Protein AF-A0A4Y9ZJE8-F1 (afdb_monomer)

Foldseek 3Di:
DAAEDEDECWAQCCVPCVPDDTRHNVNVLVCLQVCLVVRHAEYEYEHDPPDPRHDDPPAFQRCVVSQVSSCVRNPPSHHYYYDGDPHPDDPDDDDDPDDPDPDDPPPPPPPPQQADADDDPVLVVCLVPPQLVDQKQWLVVCCVPSVHDSVVSVVSVVVCVVVVQKAWDDDDPVTTIIGGDDPPDD

Organism: NCBI:txid135208

Radius of gyration: 28.73 Å; Cα contacts (8 Å, |Δi|>4): 231; chains: 1; bounding box: 63×42×75 Å

Nearest PDB structures (foldseek):
  8xu8-assembly1_SK  TM=9.377E-01  e=4.024E-11  Saccharomyces cerevisiae S288C
  6y0g-assembly1_SZ  TM=8.784E-01  e=1.461E-09  Homo sapiens
  6zxh-assembly1_Z  TM=8.563E-01  e=1.665E-09  Homo sapiens
  8jdl-assembly1_AL  TM=8.589E-01  e=1.369E-09  Homo sapiens
  8rxh-assembly1_Sa  TM=9.332E-01  e=7.356E-08  Leishmania major strain Friedlin

Structure (mmCIF, N/CA/C/O backbone):
data_AF-A0A4Y9ZJE8-F1
#
_entry.id   AF-A0A4Y9ZJE8-F1
#
loop_
_atom_site.group_PDB
_atom_site.id
_atom_site.type_symbol
_atom_site.label_atom_id
_atom_site.label_alt_id
_atom_site.label_comp_id
_atom_site.label_asym_id
_atom_site.label_entity_id
_atom_site.label_seq_id
_atom_site.pdbx_PDB_ins_code
_atom_site.Cartn_x
_atom_site.Cartn_y
_atom_site.Cartn_z
_atom_site.occupancy
_atom_site.B_iso_or_equiv
_atom_site.auth_seq_id
_atom_site.auth_comp_id
_atom_site.auth_asym_id
_atom_site.auth_atom_id
_atom_site.pdbx_PDB_model_num
ATOM 1 N N . MET A 1 1 ? 0.662 -20.603 -20.677 1.00 79.38 1 MET A N 1
ATOM 2 C CA . MET A 1 1 ? 0.919 -19.468 -19.760 1.00 79.38 1 MET A CA 1
ATOM 3 C C . MET A 1 1 ? 1.970 -18.593 -20.417 1.00 79.38 1 MET A C 1
ATOM 5 O O . MET A 1 1 ? 2.882 -19.197 -20.967 1.00 79.38 1 MET A O 1
ATOM 9 N N . PRO A 1 2 ? 1.846 -17.253 -20.416 1.00 85.94 2 PRO A N 1
ATOM 10 C CA . PRO A 1 2 ? 2.813 -16.403 -21.101 1.00 85.94 2 PRO A CA 1
ATOM 11 C C . PRO A 1 2 ? 4.176 -16.409 -20.389 1.00 85.94 2 PRO A C 1
ATOM 13 O O . PRO A 1 2 ? 4.218 -16.304 -19.160 1.00 85.94 2 PRO A O 1
ATOM 16 N N . LEU A 1 3 ? 5.269 -16.525 -21.146 1.00 88.69 3 LEU A N 1
ATOM 17 C CA . LEU A 1 3 ? 6.644 -16.551 -20.645 1.00 88.69 3 LEU A CA 1
ATOM 18 C C . LEU A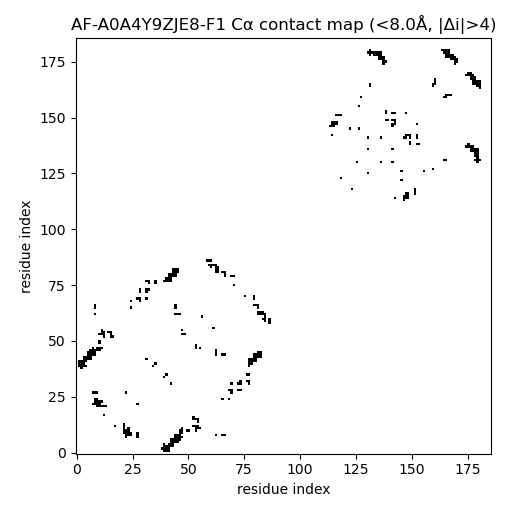 1 3 ? 7.347 -15.214 -20.907 1.00 88.69 3 LEU A C 1
ATOM 20 O O . LEU A 1 3 ? 7.468 -14.760 -22.045 1.00 88.69 3 LEU A O 1
ATOM 24 N N . PHE A 1 4 ? 7.834 -14.591 -19.834 1.00 90.44 4 PHE A N 1
ATOM 25 C CA . PHE A 1 4 ? 8.525 -13.304 -19.876 1.00 90.44 4 PHE A CA 1
ATOM 26 C C . PHE A 1 4 ? 9.984 -13.480 -19.473 1.00 90.44 4 PHE A C 1
ATOM 28 O O . PHE A 1 4 ? 10.268 -14.042 -18.415 1.00 90.44 4 PHE A O 1
ATOM 35 N N . LEU A 1 5 ? 10.900 -12.971 -20.293 1.00 87.44 5 LEU A N 1
ATOM 36 C CA . LEU A 1 5 ? 12.333 -13.087 -20.056 1.00 87.44 5 LEU A CA 1
ATOM 37 C C . LEU A 1 5 ? 12.985 -11.708 -20.076 1.00 87.44 5 LEU A C 1
ATOM 39 O O . LEU A 1 5 ? 12.832 -10.962 -21.043 1.00 87.44 5 LEU A O 1
ATOM 43 N N . ARG A 1 6 ? 13.723 -11.383 -19.008 1.00 88.94 6 ARG A N 1
ATOM 44 C CA . ARG A 1 6 ? 14.492 -10.141 -18.900 1.00 88.94 6 ARG A CA 1
ATOM 45 C C . ARG A 1 6 ? 15.985 -10.417 -19.002 1.00 88.94 6 ARG A C 1
ATOM 47 O O . ARG A 1 6 ? 16.505 -11.190 -18.204 1.00 88.94 6 ARG A O 1
ATOM 54 N N . ILE A 1 7 ? 16.668 -9.762 -19.938 1.00 87.00 7 ILE A N 1
ATOM 55 C CA . ILE A 1 7 ? 18.123 -9.893 -20.147 1.00 87.00 7 ILE A CA 1
ATOM 56 C C . ILE A 1 7 ? 18.755 -8.500 -20.287 1.00 87.00 7 ILE A C 1
ATOM 58 O O . ILE A 1 7 ? 18.061 -7.505 -20.526 1.00 87.00 7 ILE A O 1
ATOM 62 N N . SER A 1 8 ? 20.068 -8.426 -20.067 1.00 85.56 8 SER A N 1
ATOM 63 C CA . SER A 1 8 ? 20.883 -7.246 -20.363 1.00 85.56 8 SER A CA 1
ATOM 64 C C . SER A 1 8 ? 20.952 -7.005 -21.879 1.00 85.56 8 SER A C 1
ATOM 66 O O . SER A 1 8 ? 21.195 -7.933 -22.639 1.00 85.56 8 SER A O 1
ATOM 68 N N . GLY A 1 9 ? 20.733 -5.775 -22.340 1.00 82.94 9 GLY A N 1
ATOM 69 C CA . GLY A 1 9 ? 20.898 -5.397 -23.748 1.00 82.94 9 GLY A CA 1
ATOM 70 C C . GLY A 1 9 ? 22.348 -5.097 -24.133 1.00 82.94 9 GLY A C 1
ATOM 71 O O . GLY A 1 9 ? 22.703 -5.166 -25.303 1.00 82.94 9 GLY A O 1
ATOM 72 N N . THR A 1 10 ? 23.167 -4.725 -23.152 1.00 84.06 10 THR A N 1
ATOM 73 C CA . THR A 1 10 ? 24.614 -4.499 -23.263 1.00 84.06 10 THR A CA 1
ATOM 74 C C . THR A 1 10 ? 25.171 -4.305 -21.857 1.00 84.06 10 THR A C 1
ATOM 76 O O . THR A 1 10 ? 24.481 -3.758 -20.980 1.00 84.06 10 THR A O 1
ATOM 79 N N . ASP A 1 11 ? 26.410 -4.742 -21.657 1.00 82.94 11 ASP A N 1
ATOM 80 C CA . ASP A 1 11 ? 27.140 -4.575 -20.410 1.00 82.94 11 ASP A CA 1
ATOM 81 C C . ASP A 1 11 ? 27.901 -3.251 -20.310 1.00 82.94 11 ASP A C 1
ATOM 83 O O . ASP A 1 11 ? 28.398 -2.977 -19.228 1.00 82.94 11 ASP A O 1
ATOM 87 N N . TRP A 1 12 ? 27.955 -2.399 -21.342 1.00 78.88 12 TRP A N 1
ATOM 88 C CA . TRP A 1 12 ? 28.656 -1.096 -21.309 1.00 78.88 12 TRP A CA 1
ATOM 89 C C . TRP A 1 12 ? 30.120 -1.178 -20.838 1.00 78.88 12 TRP A C 1
ATOM 91 O O . TRP A 1 12 ? 30.587 -0.350 -20.042 1.00 78.88 12 TRP A O 1
ATOM 101 N N . LEU A 1 13 ? 30.834 -2.212 -21.281 1.00 78.81 13 LEU A N 1
ATOM 102 C CA . LEU A 1 13 ? 32.236 -2.466 -20.931 1.00 78.81 13 LEU A CA 1
ATOM 103 C C . LEU A 1 13 ? 33.205 -2.167 -22.075 1.00 78.81 13 LEU A C 1
ATOM 105 O O . LEU A 1 13 ? 34.415 -2.212 -21.884 1.00 78.81 13 LEU A O 1
ATOM 109 N N . GLU A 1 14 ? 32.697 -1.789 -23.243 1.00 77.50 14 GLU A N 1
ATOM 110 C CA . GLU A 1 14 ? 33.478 -1.550 -24.453 1.00 77.50 14 GLU A CA 1
ATOM 111 C C . GLU A 1 14 ? 34.514 -0.427 -24.261 1.00 77.50 14 GLU A C 1
ATOM 113 O O . GLU A 1 14 ? 35.613 -0.489 -24.806 1.00 77.50 14 GLU A O 1
ATOM 118 N N . GLU A 1 15 ? 34.192 0.576 -23.438 1.00 71.06 15 GLU A N 1
ATOM 119 C CA . GLU A 1 15 ? 35.065 1.721 -23.144 1.00 71.06 15 GLU A CA 1
ATOM 120 C C . GLU A 1 15 ? 35.940 1.555 -21.889 1.00 71.06 15 GLU A C 1
ATOM 122 O O . GLU A 1 15 ? 36.819 2.384 -21.621 1.00 71.06 15 GLU A O 1
ATOM 127 N N . SER A 1 16 ? 35.657 0.569 -21.041 1.00 73.19 16 SER A N 1
ATOM 128 C CA . SER A 1 16 ? 36.389 0.352 -19.787 1.00 73.19 16 SER A CA 1
ATOM 129 C C . SER A 1 16 ? 37.308 -0.857 -19.850 1.00 73.19 16 SER A C 1
ATOM 131 O O . SER A 1 16 ? 38.404 -0.797 -19.298 1.00 73.19 16 SER A O 1
ATOM 133 N N .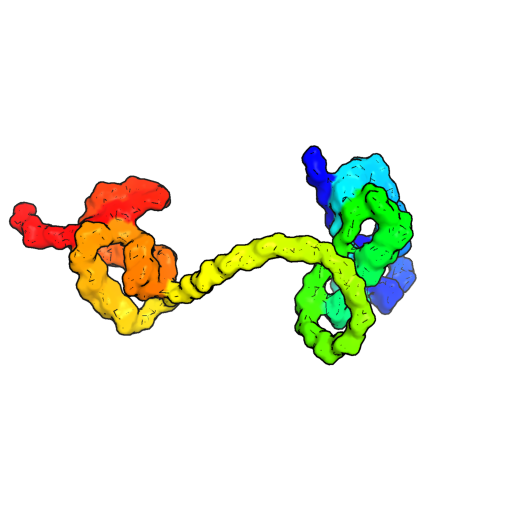 LEU A 1 17 ? 36.897 -1.913 -20.551 1.00 74.19 17 LEU A N 1
ATOM 134 C CA . LEU A 1 17 ? 37.615 -3.175 -20.696 1.00 74.19 17 LEU A CA 1
ATOM 135 C C . LEU A 1 17 ? 37.523 -3.666 -22.156 1.00 74.19 17 LEU A C 1
ATOM 137 O O . LEU A 1 17 ? 36.827 -4.636 -22.450 1.00 74.19 17 LEU A O 1
ATOM 141 N N . PRO A 1 18 ? 38.239 -3.022 -23.099 1.00 70.50 18 PRO A N 1
ATOM 142 C CA . PRO A 1 18 ? 38.146 -3.339 -24.530 1.00 70.50 18 PRO A CA 1
ATOM 143 C C . PRO A 1 18 ? 38.659 -4.741 -24.903 1.00 70.50 18 PRO A C 1
ATOM 145 O O . PRO A 1 18 ? 38.305 -5.256 -25.962 1.00 70.50 18 PRO A O 1
ATOM 148 N N . ASN A 1 19 ? 39.477 -5.360 -24.045 1.00 75.06 19 ASN A N 1
ATOM 149 C CA . ASN A 1 19 ? 40.085 -6.673 -24.284 1.00 75.06 19 ASN A CA 1
ATOM 150 C C . ASN A 1 19 ? 39.292 -7.841 -23.675 1.00 75.06 19 ASN A C 1
ATOM 152 O O . ASN A 1 19 ? 39.677 -8.993 -23.871 1.00 75.06 19 ASN A O 1
ATOM 156 N N . GLU A 1 20 ? 38.210 -7.572 -22.939 1.00 76.69 20 GLU A N 1
ATOM 157 C CA . GLU A 1 20 ? 37.397 -8.614 -22.312 1.00 76.69 20 GLU A CA 1
ATOM 158 C C . GLU A 1 20 ? 36.119 -8.898 -23.118 1.00 76.69 20 GLU A C 1
ATOM 160 O O . GLU A 1 20 ? 35.471 -7.969 -23.622 1.00 76.69 20 GLU A O 1
ATOM 165 N N . PRO A 1 21 ? 35.722 -10.179 -23.250 1.00 79.06 21 PRO A N 1
ATOM 166 C CA . PRO A 1 21 ? 34.451 -10.529 -23.864 1.00 79.06 21 PRO A CA 1
ATOM 167 C C . PRO A 1 21 ? 33.311 -10.008 -22.981 1.00 79.06 21 PRO A C 1
ATOM 169 O O . PRO A 1 21 ? 33.155 -10.418 -21.835 1.00 79.06 21 PRO A O 1
ATOM 172 N N . SER A 1 22 ? 32.516 -9.094 -23.526 1.00 81.75 22 SER A N 1
ATOM 173 C CA . SER A 1 22 ? 31.391 -8.436 -22.856 1.00 81.75 22 SER A CA 1
ATOM 174 C C . SER A 1 22 ? 30.113 -8.641 -23.658 1.00 81.75 22 SER A C 1
ATOM 176 O O . SER A 1 22 ? 30.172 -8.822 -24.875 1.00 81.75 22 SER A O 1
ATOM 178 N N . TRP A 1 23 ? 28.958 -8.626 -22.988 1.00 86.06 23 TRP A N 1
ATOM 179 C CA . TRP A 1 23 ? 27.674 -8.767 -23.666 1.00 86.06 23 TRP A CA 1
ATOM 180 C C . TRP A 1 23 ? 27.344 -7.505 -24.460 1.00 86.06 23 TRP A C 1
ATOM 182 O O . TRP A 1 23 ? 27.243 -6.417 -23.882 1.00 86.06 23 TRP A O 1
ATOM 192 N N . ARG A 1 24 ? 27.143 -7.642 -25.775 1.00 86.25 24 ARG A N 1
ATOM 193 C CA . ARG A 1 24 ? 26.868 -6.503 -26.660 1.00 86.25 24 ARG A CA 1
ATOM 194 C C . ARG A 1 24 ? 25.441 -6.501 -27.199 1.00 86.25 24 ARG A C 1
ATOM 196 O O . ARG A 1 24 ? 24.655 -7.443 -27.046 1.00 86.25 24 ARG A O 1
ATOM 203 N N . ILE A 1 25 ? 25.106 -5.410 -27.881 1.00 85.06 25 ILE A N 1
ATOM 204 C CA . ILE A 1 25 ? 23.810 -5.241 -28.546 1.00 85.06 25 ILE A CA 1
ATOM 205 C C . ILE A 1 25 ? 23.615 -6.319 -29.613 1.00 85.06 25 ILE A C 1
ATOM 207 O O . ILE A 1 25 ? 22.514 -6.852 -29.755 1.00 85.06 25 ILE A O 1
ATOM 211 N N . GLU A 1 26 ? 24.677 -6.682 -30.331 1.00 86.44 26 GLU A N 1
ATOM 212 C CA . GLU A 1 26 ? 24.640 -7.701 -31.378 1.00 86.44 26 GLU A CA 1
ATOM 213 C C . GLU A 1 26 ? 24.239 -9.073 -30.821 1.00 86.44 26 GLU A C 1
ATOM 215 O O . GLU A 1 26 ? 23.486 -9.804 -31.468 1.00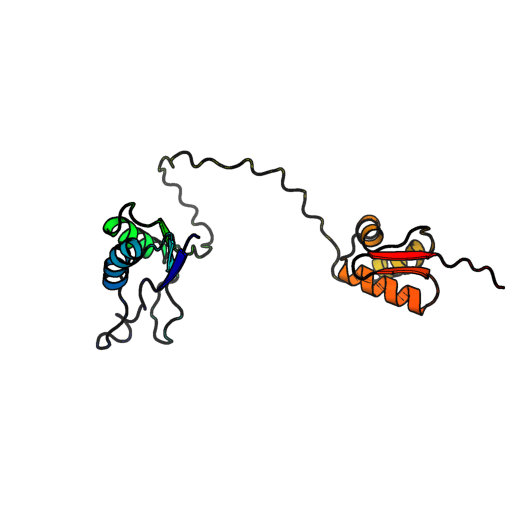 86.44 26 GLU A O 1
ATOM 220 N N . ASP A 1 27 ? 24.681 -9.405 -29.607 1.00 87.31 27 ASP A N 1
ATOM 221 C CA . ASP A 1 27 ? 24.360 -10.673 -28.947 1.00 87.31 27 ASP A CA 1
ATOM 222 C C . ASP A 1 27 ? 22.894 -10.711 -28.514 1.00 87.31 27 ASP A C 1
ATOM 224 O O . ASP A 1 27 ? 22.179 -11.682 -28.771 1.00 87.31 27 ASP A O 1
ATOM 228 N N . THR A 1 28 ? 22.401 -9.602 -27.963 1.00 88.06 28 THR A N 1
ATOM 229 C CA . THR A 1 28 ? 20.983 -9.424 -27.612 1.00 88.06 28 THR A CA 1
ATOM 230 C C . THR A 1 28 ? 20.082 -9.538 -28.847 1.00 88.06 28 THR A C 1
ATOM 232 O O . THR A 1 28 ? 19.024 -10.171 -28.813 1.00 88.06 28 THR A O 1
ATOM 235 N N . VAL A 1 29 ? 20.513 -8.964 -29.973 1.00 89.31 29 VAL A N 1
ATOM 236 C CA . VAL A 1 29 ? 19.813 -9.052 -31.260 1.00 89.31 29 VAL A CA 1
ATOM 237 C C . VAL A 1 29 ? 19.781 -10.490 -31.788 1.00 89.31 29 VAL A C 1
ATOM 239 O O . VAL A 1 29 ? 18.728 -10.951 -32.231 1.00 89.31 29 VAL A O 1
ATOM 242 N N . ARG A 1 30 ? 20.901 -11.218 -31.714 1.00 88.12 30 ARG A N 1
ATOM 243 C CA . ARG A 1 30 ? 20.988 -12.630 -32.130 1.00 88.12 30 ARG A CA 1
ATOM 244 C C . ARG A 1 30 ? 20.144 -13.555 -31.259 1.00 88.12 30 ARG A C 1
ATOM 246 O O . ARG A 1 30 ? 19.613 -14.544 -31.760 1.00 88.12 30 ARG A O 1
ATOM 253 N N . LEU A 1 31 ? 20.002 -13.232 -29.977 1.00 89.06 31 LEU A N 1
ATOM 254 C CA . LEU A 1 31 ? 19.251 -14.041 -29.025 1.00 89.06 31 LEU A CA 1
ATOM 255 C C . LEU A 1 31 ? 17.732 -13.953 -29.246 1.00 89.06 31 LEU A C 1
ATOM 257 O O . LEU A 1 31 ? 17.023 -14.943 -29.080 1.00 89.06 31 LEU A O 1
ATOM 261 N N . ALA A 1 32 ? 17.218 -12.803 -29.679 1.00 87.19 32 ALA A N 1
ATOM 262 C CA . ALA A 1 32 ? 15.783 -12.573 -29.851 1.00 87.19 32 ALA A CA 1
ATOM 263 C C . ALA A 1 32 ? 15.027 -13.611 -30.721 1.00 87.19 32 ALA A C 1
ATOM 265 O O . ALA A 1 32 ? 13.994 -14.107 -30.265 1.00 87.19 32 ALA A O 1
ATOM 266 N N . PRO A 1 33 ? 15.487 -13.999 -31.931 1.00 86.56 33 PRO A N 1
ATOM 267 C CA . PRO A 1 33 ? 14.810 -15.030 -32.724 1.00 86.56 33 PRO A CA 1
ATOM 268 C C . PRO A 1 33 ? 14.876 -16.426 -32.088 1.00 86.56 33 PRO A C 1
ATOM 270 O O . PRO A 1 33 ? 13.946 -17.210 -32.265 1.00 86.56 33 PRO A O 1
ATOM 273 N N . ILE A 1 34 ? 15.938 -16.730 -31.333 1.00 89.56 34 ILE A N 1
ATOM 274 C CA . ILE A 1 34 ? 16.079 -18.000 -30.605 1.00 89.56 34 ILE A CA 1
ATOM 275 C C . ILE A 1 34 ? 15.013 -18.066 -29.507 1.00 89.56 34 ILE A C 1
ATOM 277 O O . ILE A 1 34 ? 14.271 -19.039 -29.413 1.00 89.56 34 ILE A O 1
ATOM 281 N N . LEU A 1 35 ? 14.860 -16.992 -28.731 1.00 88.50 35 LEU A N 1
ATOM 282 C CA . LEU A 1 35 ? 13.843 -16.906 -27.680 1.00 88.50 35 LEU A CA 1
ATOM 283 C C . LEU A 1 35 ? 12.420 -17.031 -28.232 1.00 88.50 35 LEU A C 1
ATOM 285 O O . LEU A 1 35 ? 11.597 -17.733 -27.646 1.00 88.50 35 LEU A O 1
ATOM 289 N N . ALA A 1 36 ? 12.149 -16.412 -29.383 1.00 86.06 36 ALA A N 1
ATOM 290 C CA . ALA A 1 36 ? 10.867 -16.554 -30.064 1.00 86.06 36 ALA A CA 1
ATOM 291 C C . ALA A 1 36 ? 10.589 -18.017 -30.465 1.00 86.06 36 ALA A C 1
ATOM 293 O O . ALA A 1 36 ? 9.483 -18.512 -30.261 1.00 86.06 36 ALA A O 1
ATOM 294 N N . ALA A 1 37 ? 11.595 -18.736 -30.979 1.00 87.88 37 ALA A N 1
ATOM 295 C CA . ALA A 1 37 ? 11.464 -20.149 -31.345 1.00 87.88 37 ALA A CA 1
ATOM 296 C C . ALA A 1 37 ? 11.222 -21.067 -30.132 1.00 87.88 37 ALA A C 1
ATOM 298 O O . ALA A 1 37 ? 10.535 -22.079 -30.253 1.00 87.88 37 ALA A O 1
ATOM 299 N N . HIS A 1 38 ? 11.742 -20.698 -28.959 1.00 89.19 38 HIS A N 1
ATOM 300 C CA . HIS A 1 38 ? 11.548 -21.430 -27.704 1.00 89.19 38 HIS A CA 1
ATOM 301 C C . HIS A 1 38 ? 10.270 -21.039 -26.938 1.00 89.19 38 HIS A C 1
ATOM 303 O O . HIS A 1 38 ? 10.055 -21.530 -25.830 1.00 89.19 38 HIS A O 1
ATOM 309 N N . GLY A 1 39 ? 9.404 -20.197 -27.515 1.00 86.81 39 GLY A N 1
ATOM 310 C CA . GLY A 1 39 ? 8.101 -19.859 -26.935 1.00 86.81 39 GLY A CA 1
ATOM 311 C C . GLY A 1 39 ? 8.137 -18.760 -25.870 1.00 86.81 39 GLY A C 1
ATOM 312 O O . GLY A 1 39 ? 7.287 -18.748 -24.983 1.00 86.81 39 GLY A O 1
ATOM 313 N N . VAL A 1 40 ? 9.112 -17.845 -25.923 1.00 88.31 40 VAL A N 1
ATOM 314 C CA . VAL A 1 40 ? 9.094 -16.626 -25.099 1.00 88.31 40 VAL A CA 1
ATOM 315 C C . VAL A 1 40 ? 8.143 -15.601 -25.720 1.00 88.31 40 VAL A C 1
ATOM 317 O O . VAL A 1 40 ? 8.332 -15.181 -26.859 1.00 88.31 40 VAL A O 1
ATOM 320 N N . ASP A 1 41 ? 7.150 -15.154 -24.951 1.00 86.00 41 ASP A N 1
ATOM 321 C CA . ASP A 1 41 ? 6.131 -14.205 -25.413 1.00 86.00 41 ASP A CA 1
ATOM 322 C C . ASP A 1 41 ? 6.581 -12.740 -25.296 1.00 86.00 41 ASP A C 1
ATOM 324 O O . ASP A 1 41 ? 6.198 -11.901 -26.116 1.00 86.00 41 ASP A O 1
ATOM 328 N N . PHE A 1 42 ? 7.389 -12.413 -24.278 1.00 87.75 42 PHE A N 1
ATOM 329 C CA . PHE A 1 42 ? 7.904 -11.058 -24.054 1.00 87.75 42 PHE A CA 1
ATOM 330 C C . PHE A 1 42 ? 9.389 -11.049 -23.711 1.00 87.75 42 PHE A C 1
ATOM 332 O O . PHE A 1 42 ? 9.828 -11.704 -22.761 1.00 87.75 42 PHE A O 1
ATOM 339 N N . TYR A 1 43 ? 10.130 -10.223 -24.443 1.00 88.19 43 TYR A N 1
ATOM 340 C CA . TYR A 1 43 ? 11.539 -9.962 -24.227 1.00 88.19 43 TYR A CA 1
ATOM 341 C C . TYR A 1 43 ? 11.743 -8.564 -23.629 1.00 88.19 43 TYR A C 1
ATOM 343 O O . TYR A 1 43 ? 11.601 -7.547 -24.316 1.00 88.19 43 TYR A O 1
ATOM 351 N N . ASP A 1 44 ? 12.052 -8.517 -22.334 1.00 87.38 44 ASP A N 1
ATOM 352 C CA . ASP A 1 44 ? 12.357 -7.283 -21.610 1.00 87.38 44 ASP A CA 1
ATOM 353 C C . ASP A 1 44 ? 13.864 -7.008 -21.639 1.00 87.38 44 ASP A C 1
ATOM 355 O O . ASP A 1 44 ? 14.671 -7.761 -21.090 1.00 87.38 44 ASP A O 1
ATOM 359 N N . ILE A 1 45 ? 14.254 -5.915 -22.281 1.00 86.19 45 ILE A N 1
ATOM 360 C CA . ILE A 1 45 ? 15.648 -5.509 -22.402 1.00 86.19 45 ILE A CA 1
ATOM 361 C C . ILE A 1 45 ? 15.921 -4.448 -21.345 1.00 86.19 45 ILE A C 1
ATOM 363 O O . ILE A 1 45 ? 15.461 -3.308 -21.417 1.00 86.19 45 ILE A O 1
ATOM 367 N N . SER A 1 46 ? 16.703 -4.843 -20.353 1.00 84.19 46 SER A N 1
ATOM 368 C CA . SER A 1 46 ? 17.266 -3.936 -19.355 1.00 84.19 46 SER A CA 1
ATOM 369 C C . SER A 1 46 ? 18.740 -3.713 -19.654 1.00 84.19 46 SER A C 1
ATOM 371 O O . SER A 1 46 ? 19.330 -4.464 -20.413 1.00 84.19 46 SER A O 1
ATOM 373 N N . SER A 1 47 ? 19.362 -2.684 -19.102 1.00 79.19 47 SER A N 1
ATOM 374 C CA . SER A 1 47 ? 20.806 -2.514 -19.226 1.00 79.19 47 SER A CA 1
ATOM 375 C C . SER A 1 47 ? 21.351 -1.702 -18.056 1.00 79.19 47 SER A C 1
ATOM 377 O O . SER A 1 47 ? 20.671 -0.792 -17.570 1.00 79.19 47 SER A O 1
ATOM 379 N N . GLY A 1 48 ? 22.555 -2.067 -17.614 1.00 75.25 48 GLY A N 1
ATOM 380 C CA . GLY A 1 48 ? 23.262 -1.466 -16.489 1.00 75.25 48 GLY A CA 1
ATOM 381 C C . GLY A 1 48 ? 23.149 -2.219 -15.163 1.00 75.25 48 GLY A C 1
ATOM 382 O O . GLY A 1 48 ? 22.212 -2.980 -14.935 1.00 75.25 48 GLY A O 1
ATOM 383 N N . GLY A 1 49 ? 24.123 -1.989 -14.279 1.00 71.62 49 GLY A N 1
ATOM 384 C CA . GLY A 1 49 ? 24.225 -2.607 -12.953 1.00 71.62 49 GLY A CA 1
ATOM 385 C C . GLY A 1 49 ? 24.892 -3.989 -12.940 1.00 71.62 49 GLY A C 1
ATOM 386 O O . GLY A 1 49 ? 24.868 -4.651 -11.908 1.00 71.62 49 GLY A O 1
ATOM 387 N N . GLY A 1 50 ? 25.459 -4.426 -14.069 1.00 72.88 50 GLY A N 1
ATOM 388 C CA . GLY A 1 50 ? 26.078 -5.749 -14.229 1.00 72.88 50 GLY A CA 1
ATOM 389 C C . GLY A 1 50 ? 27.553 -5.809 -13.826 1.00 72.88 50 GLY A C 1
ATOM 390 O O . GLY A 1 50 ? 28.039 -6.878 -13.473 1.00 72.88 50 GLY A O 1
ATOM 391 N N . HIS A 1 51 ? 28.266 -4.677 -13.839 1.00 72.31 51 HIS A N 1
ATOM 392 C CA . HIS A 1 51 ? 29.691 -4.629 -13.512 1.00 72.31 51 HIS A CA 1
ATOM 393 C C . HIS A 1 51 ? 30.106 -3.248 -12.946 1.00 72.31 51 HIS A C 1
ATOM 395 O O . HIS A 1 51 ? 29.563 -2.227 -13.371 1.00 72.31 51 HIS A O 1
ATOM 401 N N . PRO A 1 52 ? 31.062 -3.156 -11.998 1.00 77.50 52 PRO A N 1
ATOM 402 C CA . PRO A 1 52 ? 31.481 -1.870 -11.421 1.00 77.50 52 PRO A CA 1
ATOM 403 C C . PRO A 1 52 ? 32.150 -0.912 -12.419 1.00 77.50 52 PRO A C 1
ATOM 405 O O . PRO A 1 52 ? 32.058 0.301 -12.263 1.00 77.50 52 PRO A O 1
ATOM 408 N N . ALA A 1 53 ? 32.808 -1.442 -13.454 1.00 77.12 53 ALA A N 1
ATOM 409 C CA . ALA A 1 53 ? 33.524 -0.647 -14.458 1.00 77.12 53 ALA A CA 1
ATOM 410 C C . ALA A 1 53 ? 32.630 -0.142 -15.610 1.00 77.12 53 ALA A C 1
ATOM 412 O O . ALA A 1 53 ? 33.143 0.261 -16.652 1.00 77.12 53 ALA A O 1
ATOM 413 N N . GLN A 1 54 ? 31.304 -0.199 -15.476 1.00 75.00 54 GLN A N 1
ATOM 414 C CA . GLN A 1 54 ? 30.390 0.178 -16.555 1.00 75.00 54 GLN A CA 1
ATOM 415 C C . GLN A 1 54 ? 30.408 1.680 -16.825 1.00 75.00 54 GLN A C 1
ATOM 417 O O . GLN A 1 54 ? 30.143 2.487 -15.932 1.00 75.00 54 GLN A O 1
ATOM 422 N N . LYS A 1 55 ? 30.650 2.053 -18.082 1.00 70.00 55 LYS A N 1
ATOM 423 C CA . LYS A 1 55 ? 30.585 3.447 -18.531 1.00 70.00 55 LYS A CA 1
ATOM 424 C C . LYS A 1 55 ? 29.290 3.669 -19.296 1.00 70.00 55 LYS A C 1
ATOM 426 O O . LYS A 1 55 ? 29.207 3.484 -20.502 1.00 70.00 55 LYS A O 1
ATOM 431 N N . MET A 1 56 ? 28.253 4.048 -18.556 1.00 69.62 56 MET A N 1
ATOM 432 C CA . MET A 1 56 ? 26.931 4.334 -19.108 1.00 69.62 56 MET A CA 1
ATOM 433 C C . MET A 1 56 ? 26.685 5.831 -19.220 1.00 69.62 56 MET A C 1
ATOM 435 O O . MET A 1 56 ? 26.802 6.563 -18.236 1.00 69.62 56 MET A O 1
ATOM 439 N N . ASN A 1 57 ? 26.199 6.265 -20.380 1.00 64.56 57 ASN A N 1
ATOM 440 C CA . ASN A 1 57 ? 25.552 7.563 -20.491 1.00 64.56 57 ASN A CA 1
ATOM 441 C C . ASN A 1 57 ? 24.091 7.438 -20.027 1.00 64.56 57 ASN A C 1
ATOM 443 O O . ASN A 1 57 ? 23.199 7.069 -20.789 1.00 64.56 57 ASN A O 1
ATOM 447 N N . THR A 1 58 ? 23.846 7.710 -18.745 1.00 63.53 58 THR A N 1
ATOM 448 C CA . THR A 1 58 ? 22.527 7.569 -18.100 1.00 63.53 58 THR A CA 1
ATOM 449 C C . THR A 1 58 ? 21.541 8.692 -18.448 1.00 63.53 58 THR A C 1
ATOM 451 O O . THR A 1 58 ? 20.439 8.744 -17.894 1.00 63.53 58 THR A O 1
ATOM 454 N N . LEU A 1 59 ? 21.890 9.591 -19.376 1.00 57.12 59 LEU A N 1
ATOM 455 C CA . LEU A 1 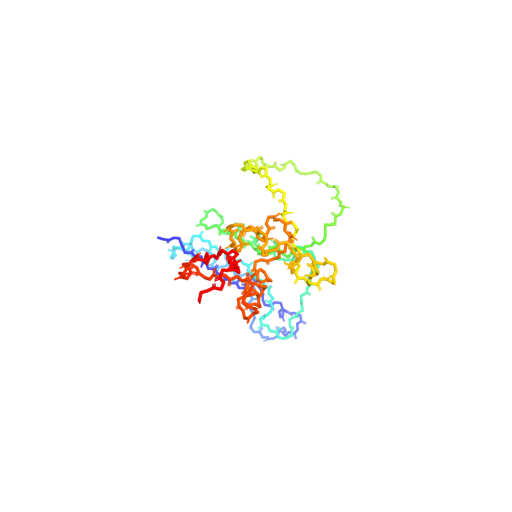59 ? 20.999 10.659 -19.817 1.00 57.12 59 LEU A CA 1
ATOM 456 C C . LEU A 1 59 ? 19.857 10.134 -20.702 1.00 57.12 59 LEU A C 1
ATOM 458 O O . LEU A 1 59 ? 20.052 9.517 -21.747 1.00 57.12 59 LEU A O 1
ATOM 462 N N . GLY A 1 60 ? 18.626 10.463 -20.305 1.00 65.25 60 GLY A N 1
ATOM 463 C CA . GLY A 1 60 ? 17.425 10.245 -21.111 1.00 65.25 60 GLY A CA 1
ATOM 464 C C . GLY A 1 60 ? 16.955 8.787 -21.179 1.00 65.25 60 GLY A C 1
ATOM 465 O O . GLY A 1 60 ? 17.118 7.998 -20.250 1.00 65.25 60 GLY A O 1
ATOM 466 N N . ALA A 1 61 ? 16.293 8.432 -22.283 1.00 68.25 61 ALA A N 1
ATOM 467 C CA . ALA A 1 61 ? 15.766 7.089 -22.530 1.00 68.25 61 ALA A CA 1
ATOM 468 C C . ALA A 1 61 ? 16.860 6.149 -23.069 1.00 68.25 61 ALA A C 1
ATOM 470 O O . ALA A 1 61 ? 16.700 5.555 -24.134 1.00 68.25 61 ALA A O 1
ATOM 471 N N . TYR A 1 62 ? 17.971 6.020 -22.340 1.00 71.81 62 TYR A N 1
ATOM 472 C CA . TYR A 1 62 ? 19.155 5.293 -22.800 1.00 71.81 62 TYR A CA 1
ATOM 473 C C . TYR A 1 62 ? 18.879 3.819 -23.130 1.00 71.81 62 TYR A C 1
ATOM 475 O O . TYR A 1 62 ? 19.556 3.269 -23.972 1.00 71.81 62 TYR A O 1
ATOM 483 N N . GLN A 1 63 ? 17.854 3.166 -22.574 1.00 78.12 63 GLN A N 1
ATOM 484 C CA . GLN A 1 63 ? 17.521 1.775 -22.939 1.00 78.12 63 GLN A CA 1
ATOM 485 C C . GLN A 1 63 ? 16.631 1.661 -24.194 1.00 78.12 63 GLN A C 1
ATOM 487 O O . GLN A 1 63 ? 16.408 0.567 -24.711 1.00 78.12 63 GLN A O 1
ATOM 492 N N . ALA A 1 64 ? 16.105 2.778 -24.713 1.00 78.75 64 ALA A N 1
ATOM 493 C CA . ALA A 1 64 ? 15.167 2.755 -25.833 1.00 78.75 64 ALA A CA 1
ATOM 494 C C . ALA A 1 64 ? 15.824 2.280 -27.136 1.00 78.75 64 ALA A C 1
ATOM 496 O O . ALA A 1 64 ? 15.220 1.471 -27.843 1.00 78.75 64 ALA A O 1
ATOM 497 N N . HIS A 1 65 ? 17.059 2.717 -27.415 1.00 79.44 65 HIS A N 1
ATOM 498 C CA . HIS A 1 65 ? 17.788 2.325 -28.627 1.00 79.44 65 HIS A CA 1
ATOM 499 C C . HIS A 1 65 ? 18.064 0.814 -28.670 1.00 79.44 65 HIS A C 1
ATOM 501 O O . HIS A 1 65 ? 17.941 0.200 -29.727 1.00 79.44 65 HIS A O 1
ATOM 507 N N . LEU A 1 66 ? 18.317 0.199 -27.508 1.00 81.31 66 LEU A N 1
ATOM 508 C CA . LEU A 1 66 ? 18.495 -1.249 -27.363 1.00 81.31 66 LEU A CA 1
ATOM 509 C C . LEU A 1 66 ? 17.228 -2.002 -27.784 1.00 81.31 66 LEU A C 1
ATOM 511 O O . LEU A 1 66 ? 17.269 -2.905 -28.617 1.00 81.31 66 LEU A O 1
ATOM 515 N N . SER A 1 67 ? 16.070 -1.576 -27.266 1.00 81.25 67 SER A N 1
ATOM 516 C CA . SER A 1 67 ? 14.791 -2.198 -27.625 1.00 81.25 67 SER A CA 1
ATOM 517 C C . SER A 1 67 ? 14.403 -1.994 -29.086 1.00 81.25 67 SER A C 1
ATOM 519 O O . SER A 1 67 ? 13.738 -2.847 -29.668 1.00 81.25 67 SER A O 1
ATOM 521 N N . GLU A 1 68 ? 14.804 -0.877 -29.694 1.00 83.69 68 GLU A N 1
ATOM 522 C CA . GLU A 1 68 ? 14.534 -0.604 -31.103 1.00 83.69 68 GLU A CA 1
ATOM 523 C C . GLU A 1 68 ? 15.386 -1.487 -32.021 1.00 83.69 68 GLU A C 1
ATOM 525 O O . GLU A 1 68 ? 14.858 -2.042 -32.985 1.00 83.69 68 GLU A O 1
ATOM 530 N N . ALA A 1 69 ? 16.671 -1.671 -31.701 1.00 83.56 69 ALA A N 1
ATOM 531 C CA . ALA A 1 69 ? 17.568 -2.553 -32.445 1.00 83.56 69 ALA A CA 1
ATOM 532 C C . ALA A 1 69 ? 17.052 -4.000 -32.456 1.00 83.56 69 ALA A C 1
ATOM 534 O O . ALA A 1 69 ? 16.953 -4.622 -33.514 1.00 83.56 69 ALA A O 1
ATOM 535 N N . VAL A 1 70 ? 16.619 -4.503 -31.296 1.00 83.38 70 VAL A N 1
ATOM 536 C CA . VAL A 1 70 ? 16.063 -5.857 -31.188 1.00 83.38 70 VAL A CA 1
ATOM 537 C C . VAL A 1 70 ? 14.721 -5.982 -31.911 1.00 83.38 70 VAL A C 1
ATOM 539 O O . VAL A 1 70 ? 14.493 -6.979 -32.591 1.00 83.38 70 VAL A O 1
ATOM 542 N N . LYS A 1 71 ? 13.855 -4.961 -31.864 1.00 85.00 71 LYS A N 1
ATOM 543 C CA . LYS A 1 71 ? 12.603 -4.954 -32.646 1.00 85.00 71 LYS A CA 1
ATOM 544 C C . LYS A 1 71 ? 12.840 -5.011 -34.147 1.00 85.00 71 LYS A C 1
ATOM 546 O O . LYS A 1 71 ? 12.131 -5.736 -34.836 1.00 85.00 71 LYS A O 1
ATOM 551 N N . LYS A 1 72 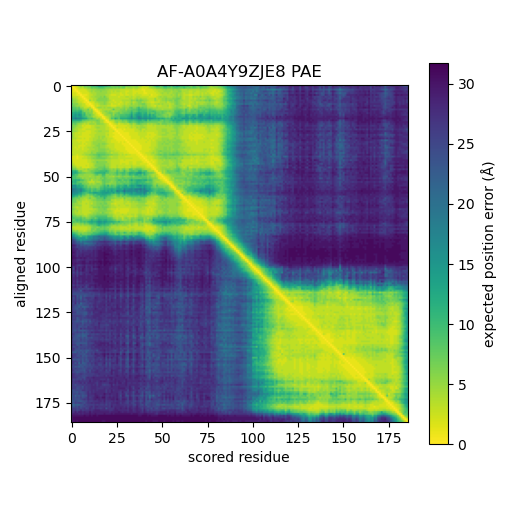? 13.826 -4.266 -34.655 1.00 83.56 72 LYS A N 1
ATOM 552 C CA . LYS A 1 72 ? 14.167 -4.274 -36.086 1.00 83.56 72 LYS A CA 1
ATOM 553 C C . LYS A 1 72 ? 14.620 -5.656 -36.555 1.00 83.56 72 LYS A C 1
ATOM 555 O O . LYS A 1 72 ? 14.278 -6.050 -37.662 1.00 83.56 72 LYS A O 1
ATOM 560 N N . ALA A 1 73 ? 15.351 -6.388 -35.717 1.00 78.25 73 ALA A N 1
ATOM 561 C CA . ALA A 1 73 ? 15.875 -7.701 -36.074 1.00 78.25 73 ALA A CA 1
ATOM 562 C C . ALA A 1 73 ? 14.887 -8.856 -35.839 1.00 78.25 73 ALA A C 1
ATOM 564 O O . ALA A 1 73 ? 14.815 -9.780 -36.646 1.00 78.25 73 ALA A O 1
ATOM 565 N N . ALA A 1 74 ? 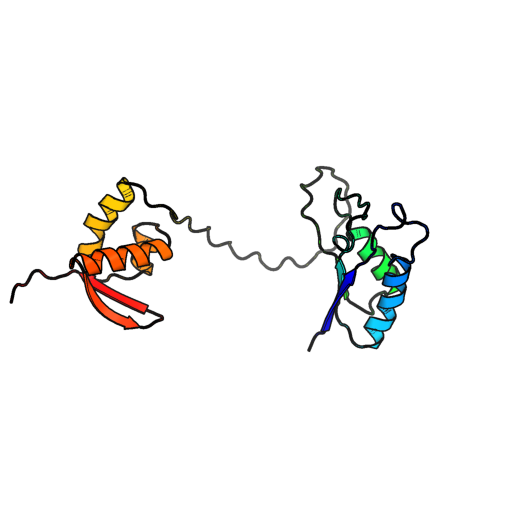14.123 -8.818 -34.745 1.00 74.81 74 ALA A N 1
ATOM 566 C CA . ALA A 1 74 ? 13.192 -9.885 -34.378 1.00 74.81 74 ALA A CA 1
ATOM 567 C C . ALA A 1 74 ? 11.826 -9.767 -35.082 1.00 74.81 74 ALA A C 1
ATOM 569 O O . ALA A 1 74 ? 11.113 -10.766 -35.220 1.00 74.81 74 ALA A O 1
ATOM 570 N N . GLY A 1 75 ? 11.466 -8.564 -35.544 1.00 75.69 75 GLY A N 1
ATOM 571 C CA . GLY A 1 75 ? 10.164 -8.278 -36.143 1.00 75.69 75 GLY A CA 1
ATOM 572 C C . GLY A 1 75 ? 9.012 -8.531 -35.166 1.00 75.69 75 GLY A C 1
ATOM 573 O O . GLY A 1 75 ? 9.146 -8.320 -33.962 1.00 75.69 75 GLY A O 1
ATOM 574 N N . ASP A 1 76 ? 7.890 -9.031 -35.685 1.00 75.00 76 ASP A N 1
ATOM 575 C CA . ASP A 1 76 ? 6.674 -9.308 -34.902 1.00 75.00 76 ASP A CA 1
ATOM 576 C C . ASP A 1 76 ? 6.668 -10.694 -34.226 1.00 75.00 76 ASP A C 1
ATOM 578 O O . ASP A 1 76 ? 5.645 -11.128 -33.701 1.00 75.00 76 ASP A O 1
ATOM 582 N N . LYS A 1 77 ? 7.799 -11.415 -34.228 1.00 76.8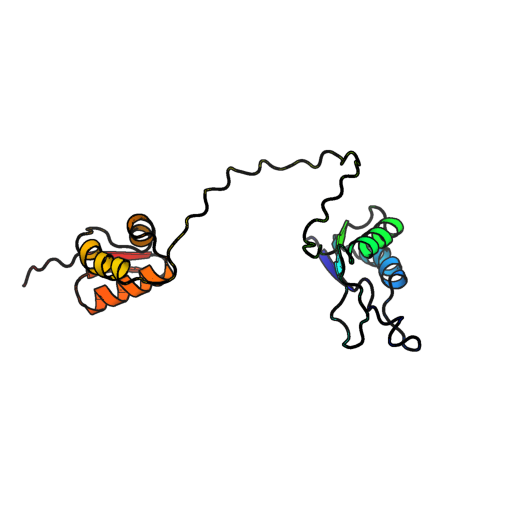8 77 LYS A N 1
ATOM 583 C CA . LYS A 1 77 ? 7.887 -12.781 -33.675 1.00 76.88 77 LYS A CA 1
ATOM 584 C C . LYS A 1 77 ? 7.884 -12.824 -32.146 1.00 76.88 77 LYS A C 1
ATOM 586 O O . LYS A 1 77 ? 7.600 -13.870 -31.575 1.00 76.88 77 LYS A O 1
ATOM 591 N N . ILE A 1 78 ? 8.228 -11.716 -31.492 1.00 80.75 78 ILE A N 1
ATOM 592 C CA . ILE A 1 78 ? 8.297 -11.600 -30.033 1.00 80.75 78 ILE A CA 1
ATOM 593 C C . ILE A 1 78 ? 7.992 -10.164 -29.614 1.00 80.75 78 ILE A C 1
ATOM 595 O O . ILE A 1 78 ? 8.416 -9.205 -30.264 1.00 80.75 78 ILE A O 1
ATOM 599 N N . LEU A 1 79 ? 7.248 -9.986 -28.521 1.00 84.38 79 LEU A N 1
ATOM 600 C CA . LEU A 1 79 ? 6.980 -8.652 -27.995 1.00 84.38 79 LEU A CA 1
ATOM 601 C C . LEU A 1 79 ? 8.225 -8.144 -27.268 1.00 84.38 79 LEU A C 1
ATOM 603 O O . LEU A 1 79 ? 8.679 -8.761 -26.315 1.00 84.38 79 LEU A O 1
ATOM 607 N N . VAL A 1 80 ? 8.763 -6.999 -27.682 1.00 83.94 80 VAL A N 1
ATOM 608 C CA . VAL A 1 80 ? 9.986 -6.441 -27.083 1.00 83.94 80 VAL A CA 1
ATOM 609 C C . VAL A 1 80 ? 9.681 -5.161 -26.303 1.00 83.94 80 VAL A C 1
ATOM 611 O O . VAL A 1 80 ? 8.980 -4.258 -26.788 1.00 83.94 80 VAL A O 1
ATOM 614 N N . GLY A 1 81 ? 10.239 -5.047 -25.104 1.00 82.56 81 GLY A N 1
ATOM 615 C CA . GLY A 1 81 ? 10.183 -3.847 -24.273 1.00 82.56 81 GLY A CA 1
ATOM 616 C C . GLY A 1 81 ? 11.548 -3.480 -23.707 1.00 82.56 81 GLY A C 1
ATOM 617 O O . GLY A 1 81 ? 12.472 -4.278 -23.732 1.00 82.56 81 GLY A O 1
ATOM 618 N N . ALA A 1 82 ? 11.667 -2.249 -23.224 1.00 78.94 82 ALA A N 1
ATOM 619 C CA . ALA A 1 82 ? 12.758 -1.843 -22.350 1.00 78.94 82 ALA A CA 1
ATOM 620 C C . ALA A 1 82 ? 12.210 -0.953 -21.241 1.00 78.94 82 ALA A C 1
ATOM 622 O O . ALA A 1 82 ? 11.223 -0.224 -21.441 1.00 78.94 82 ALA A O 1
ATOM 623 N N . ALA A 1 83 ? 12.858 -0.991 -20.079 1.00 63.81 83 ALA A N 1
ATOM 624 C CA . ALA A 1 83 ? 12.473 -0.147 -18.967 1.00 63.81 83 ALA A CA 1
ATOM 625 C C . ALA A 1 83 ? 12.733 1.331 -19.315 1.00 63.81 83 ALA A C 1
ATOM 627 O O . ALA A 1 83 ? 13.813 1.756 -19.718 1.00 63.81 83 ALA A O 1
ATOM 628 N N . LYS A 1 84 ? 11.703 2.167 -19.172 1.00 53.62 84 LYS A N 1
ATOM 629 C CA . LYS A 1 84 ? 11.885 3.618 -19.252 1.00 53.62 84 LYS A CA 1
ATOM 630 C C . LYS A 1 84 ? 12.406 4.111 -17.911 1.00 53.62 84 LYS A C 1
ATOM 632 O O . LYS A 1 84 ? 11.646 4.156 -16.943 1.00 53.62 84 LYS A O 1
ATOM 637 N N . ALA A 1 85 ? 13.659 4.559 -17.867 1.00 45.41 85 ALA A N 1
ATOM 638 C CA . ALA A 1 85 ? 14.069 5.508 -16.840 1.00 45.41 85 ALA A CA 1
ATOM 639 C C . ALA A 1 85 ? 13.123 6.721 -16.912 1.00 45.41 85 ALA A C 1
ATOM 641 O O . ALA A 1 85 ? 12.828 7.227 -18.000 1.00 45.41 85 ALA A O 1
ATOM 642 N N . LYS A 1 86 ? 12.587 7.160 -15.766 1.00 34.81 86 LYS A N 1
ATOM 643 C CA . LYS A 1 86 ? 11.805 8.399 -15.674 1.00 34.81 86 LYS A CA 1
ATOM 644 C C . LYS A 1 86 ? 12.745 9.576 -15.931 1.00 34.81 86 LYS A C 1
ATOM 646 O O . LYS A 1 86 ? 13.247 10.184 -14.996 1.00 34.81 86 LYS A O 1
ATOM 651 N N . ALA A 1 87 ? 12.987 9.887 -17.197 1.00 38.06 87 ALA A N 1
ATOM 652 C CA . ALA A 1 87 ? 13.565 11.162 -17.569 1.00 38.06 87 ALA A CA 1
ATOM 653 C C . ALA A 1 87 ? 12.569 12.260 -17.167 1.00 38.06 87 ALA A C 1
ATOM 655 O O . ALA A 1 87 ? 11.390 12.199 -17.537 1.00 38.06 87 ALA A O 1
ATOM 656 N N . ALA A 1 88 ? 13.036 13.247 -16.398 1.00 35.97 88 ALA A N 1
ATOM 657 C CA . ALA A 1 88 ? 12.384 14.546 -16.355 1.00 35.97 88 ALA A CA 1
ATOM 658 C C . ALA A 1 88 ? 12.216 15.011 -17.808 1.00 35.97 88 ALA A C 1
ATOM 660 O O . ALA A 1 88 ? 13.149 14.910 -18.605 1.00 35.97 88 ALA A O 1
ATOM 661 N N . ALA A 1 89 ? 10.995 15.389 -18.176 1.00 31.03 89 ALA A N 1
ATOM 662 C CA . ALA A 1 89 ? 10.644 15.685 -19.555 1.00 31.03 89 ALA A CA 1
ATOM 663 C C . ALA A 1 89 ? 11.586 16.753 -20.143 1.00 31.03 89 ALA A C 1
ATOM 665 O O . ALA A 1 89 ? 11.662 17.840 -19.571 1.00 31.03 89 ALA A O 1
ATOM 666 N N . PRO A 1 90 ? 12.245 16.514 -21.291 1.00 35.84 90 PRO A N 1
ATOM 667 C CA . PRO A 1 90 ? 12.697 17.619 -22.109 1.00 35.84 90 PRO A CA 1
ATOM 668 C C . PRO A 1 90 ? 11.451 18.221 -22.762 1.00 35.84 90 PRO A C 1
ATOM 670 O O . PRO A 1 90 ? 10.735 17.571 -23.528 1.00 35.84 90 PRO A O 1
ATOM 673 N N . THR A 1 91 ? 11.154 19.468 -22.417 1.00 39.28 91 THR A N 1
ATOM 674 C CA . THR A 1 91 ? 10.281 20.332 -23.207 1.00 39.28 91 THR A CA 1
ATOM 675 C C . THR A 1 91 ? 10.968 20.610 -24.539 1.00 39.28 91 THR A C 1
ATOM 677 O O . THR A 1 91 ? 11.669 21.605 -24.689 1.00 39.28 91 THR A O 1
ATOM 680 N N . SER A 1 92 ? 10.786 19.731 -25.517 1.00 32.50 92 SER A N 1
ATOM 681 C CA . SER A 1 92 ? 11.002 20.084 -26.915 1.00 32.50 92 SER A CA 1
ATOM 682 C C . SER A 1 92 ? 9.936 19.426 -27.780 1.00 32.50 92 SER A C 1
ATOM 684 O O . SER A 1 92 ? 9.833 18.213 -27.949 1.00 32.50 92 SER A O 1
ATOM 686 N N . SER A 1 93 ? 9.069 20.296 -28.277 1.00 40.41 93 SER A N 1
ATOM 687 C CA . SER A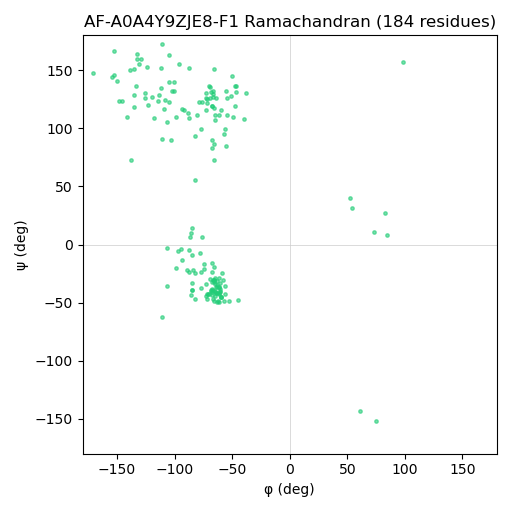 1 93 ? 8.079 20.047 -29.304 1.00 40.41 93 SER A CA 1
ATOM 688 C C . SER A 1 93 ? 8.753 19.597 -30.598 1.00 40.41 93 SER A C 1
ATOM 690 O O . SER A 1 93 ? 9.427 20.393 -31.249 1.00 40.41 93 SER A O 1
ATOM 692 N N . SER A 1 94 ? 8.505 18.367 -31.033 1.00 30.23 94 SER A N 1
ATOM 693 C CA . SER A 1 94 ? 8.580 18.030 -32.453 1.00 30.23 94 SER A CA 1
ATOM 694 C C . SER A 1 94 ? 7.521 16.981 -32.783 1.00 30.23 94 SER A C 1
ATOM 696 O O . SER A 1 94 ? 7.362 15.958 -32.116 1.00 30.23 94 SER A O 1
ATOM 698 N N . GLY A 1 95 ? 6.677 17.332 -33.750 1.00 39.28 95 GLY A N 1
ATOM 699 C CA . GLY A 1 95 ? 5.475 16.598 -34.101 1.00 39.28 95 GLY A CA 1
ATOM 700 C C . GLY A 1 95 ? 5.787 15.280 -34.798 1.00 39.28 95 GLY A C 1
ATOM 701 O O . GLY A 1 95 ? 6.401 15.253 -35.856 1.00 39.28 95 GLY A O 1
ATOM 702 N N . GLY A 1 96 ? 5.257 14.196 -34.244 1.00 32.66 96 GLY A N 1
ATOM 703 C CA . GLY A 1 96 ? 5.021 12.947 -34.955 1.00 32.66 96 GLY A CA 1
ATOM 704 C C . GLY A 1 96 ? 3.631 12.460 -34.581 1.00 32.66 96 GLY A C 1
ATOM 705 O O . GLY A 1 96 ? 3.359 12.239 -33.401 1.00 32.66 96 GLY A O 1
ATOM 706 N N . LYS A 1 97 ? 2.724 12.351 -35.561 1.00 43.06 97 LYS A N 1
ATOM 707 C CA . LYS A 1 97 ? 1.353 11.851 -35.378 1.00 43.06 97 LYS A CA 1
ATOM 708 C C . LYS A 1 97 ? 1.403 10.444 -34.773 1.00 43.06 97 LYS A C 1
ATOM 710 O O . LYS A 1 97 ? 1.548 9.453 -35.482 1.00 43.06 97 LYS A O 1
ATOM 715 N N . ALA A 1 98 ? 1.295 10.365 -33.450 1.00 40.69 98 ALA A N 1
ATOM 716 C CA . ALA A 1 98 ? 1.246 9.109 -32.728 1.00 40.69 98 ALA A CA 1
ATOM 717 C C . ALA A 1 98 ? -0.065 8.393 -33.065 1.00 40.69 98 ALA A C 1
ATOM 719 O O . ALA A 1 98 ? -1.157 8.907 -32.806 1.00 40.69 98 ALA A O 1
ATOM 720 N N . ALA A 1 99 ? 0.072 7.199 -33.640 1.00 44.38 99 ALA A N 1
ATOM 721 C CA . ALA A 1 99 ? -0.985 6.215 -33.795 1.00 44.38 99 ALA A CA 1
ATOM 722 C C . ALA A 1 99 ? -1.892 6.202 -32.556 1.00 44.38 99 ALA A C 1
ATOM 724 O O . ALA A 1 99 ? -1.400 6.154 -31.423 1.00 44.38 99 ALA A O 1
ATOM 725 N N . LYS A 1 100 ? -3.212 6.270 -32.780 1.00 50.69 100 LYS A N 1
ATOM 726 C CA . LYS A 1 100 ? -4.264 6.238 -31.753 1.00 50.69 100 LYS A CA 1
ATOM 727 C C . LYS A 1 100 ? -4.117 4.985 -30.879 1.00 50.69 100 LYS A C 1
ATOM 729 O O . LYS A 1 100 ? -4.780 3.976 -31.096 1.00 50.69 100 LYS A O 1
ATOM 734 N N . LYS A 1 101 ? -3.271 5.049 -29.847 1.00 54.97 101 LYS A N 1
ATOM 735 C CA . LYS A 1 101 ? -3.277 4.074 -28.759 1.00 54.97 101 LYS A CA 1
ATOM 736 C C . LYS A 1 101 ? -4.577 4.267 -27.993 1.00 54.97 101 LYS A C 1
ATOM 738 O O . LYS A 1 101 ? -4.839 5.348 -27.465 1.00 54.97 101 LYS A O 1
ATOM 743 N N . LYS A 1 102 ? -5.394 3.213 -27.970 1.00 54.75 102 LYS A N 1
ATOM 744 C CA . LYS A 1 102 ? -6.667 3.140 -27.253 1.00 54.75 102 LYS A CA 1
ATOM 745 C C . LYS A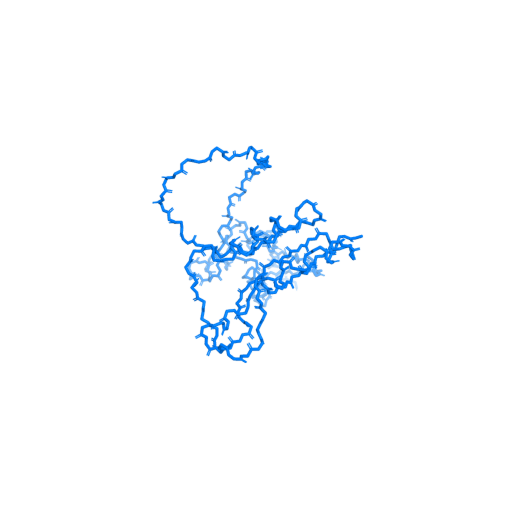 1 102 ? -6.408 3.444 -25.776 1.00 54.75 102 LYS A C 1
ATOM 747 O O . LYS A 1 102 ? -5.910 2.609 -25.026 1.00 54.75 102 LYS A O 1
ATOM 752 N N . LYS A 1 103 ? -6.682 4.681 -25.372 1.00 44.62 103 LYS A N 1
ATOM 753 C CA . LYS A 1 103 ? -6.564 5.121 -23.985 1.00 44.62 103 LYS A CA 1
ATOM 754 C C . LYS A 1 103 ? -7.794 4.575 -23.270 1.00 44.62 103 LYS A C 1
ATOM 756 O O . LYS A 1 103 ? -8.883 5.117 -23.436 1.00 44.62 103 LYS A O 1
ATOM 761 N N . TRP A 1 104 ? -7.630 3.457 -22.558 1.00 55.94 104 TRP A N 1
ATOM 762 C CA . TRP A 1 104 ? -8.654 2.930 -21.653 1.00 55.94 104 TRP A CA 1
ATOM 763 C C . TRP A 1 104 ? -9.179 4.085 -20.805 1.00 55.94 104 TRP A C 1
ATOM 765 O O . TRP A 1 104 ? -8.374 4.926 -20.383 1.00 55.94 104 TRP A O 1
ATOM 775 N N . SER A 1 105 ? -10.503 4.170 -20.622 1.00 57.84 105 SER A N 1
ATOM 776 C CA . SER A 1 105 ? -11.125 5.250 -19.861 1.00 57.84 105 SER A CA 1
ATOM 777 C C . SER A 1 105 ? -10.385 5.360 -18.540 1.00 57.84 105 SER A C 1
ATOM 779 O O . SER A 1 105 ? -10.424 4.444 -17.715 1.00 57.84 105 SER A O 1
ATOM 781 N N . LYS A 1 106 ? -9.631 6.450 -18.392 1.00 55.16 106 LYS A N 1
ATOM 782 C CA . LYS A 1 106 ? -8.907 6.771 -17.174 1.00 55.16 106 LYS A CA 1
ATOM 783 C C . LYS A 1 106 ? -10.013 7.066 -16.175 1.00 55.16 106 LYS A C 1
ATOM 785 O O . LYS A 1 106 ? -10.539 8.176 -16.166 1.00 55.16 106 LYS A O 1
ATOM 790 N N . GLY A 1 107 ? -10.465 6.018 -15.481 1.00 59.28 107 GLY A N 1
ATOM 791 C CA . GLY A 1 107 ? -11.552 6.101 -14.518 1.00 59.28 107 GLY A CA 1
ATOM 792 C C . GLY A 1 107 ? -11.270 7.289 -13.620 1.00 59.28 107 GLY A C 1
ATOM 793 O O . GLY A 1 107 ? -10.103 7.505 -13.277 1.00 59.28 107 GLY A O 1
ATOM 794 N N . LYS A 1 108 ? -12.306 8.095 -13.342 1.00 58.69 108 LYS A N 1
ATOM 795 C CA . LYS A 1 108 ? -12.233 9.231 -12.416 1.00 58.69 108 LYS A CA 1
ATOM 796 C C . LYS A 1 108 ? -11.380 8.781 -11.240 1.00 58.69 108 LYS A C 1
ATOM 798 O O . LYS A 1 108 ? -11.773 7.874 -10.507 1.00 58.69 108 LYS A O 1
ATOM 803 N N . VAL A 1 109 ? -10.163 9.317 -11.165 1.00 61.72 109 VAL A N 1
ATOM 804 C CA . VAL A 1 109 ? -9.221 8.945 -10.119 1.00 61.72 109 VAL A CA 1
ATOM 805 C C . VAL A 1 109 ? -9.898 9.427 -8.858 1.00 61.72 109 VAL A C 1
ATOM 807 O O . VAL A 1 109 ? -10.042 10.631 -8.677 1.00 61.72 109 VAL A O 1
ATOM 810 N N . LYS A 1 110 ? -10.419 8.484 -8.068 1.00 69.94 110 LYS A N 1
ATOM 811 C CA . LYS A 1 110 ? -10.973 8.766 -6.750 1.00 69.94 110 LYS A CA 1
ATOM 812 C C . LYS A 1 110 ? -9.939 9.634 -6.046 1.00 69.94 110 LYS A C 1
ATOM 814 O O . LYS A 1 110 ? -8.783 9.209 -5.953 1.00 69.94 110 LYS A O 1
ATOM 819 N N . ASP A 1 111 ? -10.332 10.855 -5.682 1.00 73.94 111 ASP A N 1
ATOM 820 C CA . ASP A 1 111 ? -9.423 11.815 -5.067 1.00 73.94 111 ASP A CA 1
ATOM 821 C C . ASP A 1 111 ? -8.637 11.119 -3.961 1.00 73.94 111 ASP A C 1
ATOM 823 O O . ASP A 1 111 ? -9.194 10.351 -3.165 1.00 73.94 111 ASP A O 1
ATOM 827 N N . LYS A 1 112 ? -7.315 11.308 -3.980 1.00 76.31 112 LYS A N 1
ATOM 828 C CA . LYS A 1 112 ? -6.424 10.657 -3.024 1.00 76.31 112 LYS A CA 1
ATOM 829 C C . LYS A 1 112 ? -6.819 11.131 -1.631 1.00 76.31 112 LYS A C 1
ATOM 831 O O . LYS A 1 112 ? -6.631 12.299 -1.300 1.00 76.31 112 LYS A O 1
ATOM 836 N N . ALA A 1 113 ? -7.366 10.225 -0.827 1.00 76.25 113 ALA A N 1
ATOM 837 C CA . ALA A 1 113 ? -7.660 10.508 0.565 1.00 76.25 113 ALA A CA 1
ATOM 838 C C . ALA A 1 113 ? -6.335 10.756 1.296 1.00 76.25 113 ALA A C 1
ATOM 840 O O . ALA A 1 113 ? -5.507 9.852 1.420 1.00 76.25 113 ALA A O 1
ATOM 841 N N . GLN A 1 114 ? -6.114 11.999 1.723 1.00 80.50 114 GLN A N 1
ATOM 842 C CA . GLN A 1 114 ? -4.925 12.372 2.474 1.00 80.50 114 GLN A CA 1
ATOM 843 C C . GLN A 1 114 ? -5.185 12.137 3.962 1.00 80.50 114 GLN A C 1
ATOM 845 O O . GLN A 1 114 ? -5.976 12.851 4.580 1.00 80.50 114 GLN A O 1
ATOM 850 N N . HIS A 1 115 ? -4.531 11.119 4.521 1.00 86.56 115 HIS A N 1
ATOM 851 C CA . HIS A 1 115 ? -4.621 10.768 5.937 1.00 86.56 115 HIS A CA 1
ATOM 852 C C . HIS A 1 115 ? -3.354 11.188 6.681 1.00 86.56 115 HIS A C 1
ATOM 854 O O . HIS A 1 115 ? -2.244 11.006 6.176 1.00 86.56 115 HIS A O 1
ATOM 860 N N . ALA A 1 116 ? -3.512 11.715 7.894 1.00 84.38 116 ALA A N 1
ATOM 861 C CA . ALA A 1 116 ? -2.391 12.055 8.759 1.00 84.38 116 ALA A CA 1
ATOM 862 C C . ALA A 1 116 ? -1.654 10.781 9.205 1.00 84.38 116 ALA A C 1
ATOM 864 O O . ALA A 1 116 ? -2.271 9.819 9.674 1.00 84.38 116 ALA A O 1
ATOM 865 N N . VAL A 1 117 ? -0.330 10.774 9.032 1.00 86.25 117 VAL A N 1
ATOM 866 C CA . VAL A 1 117 ? 0.555 9.651 9.399 1.00 86.25 117 VAL A CA 1
ATOM 867 C C . VAL A 1 117 ? 1.244 9.888 10.747 1.00 86.25 117 VAL A C 1
ATOM 869 O O . VAL A 1 117 ? 1.650 8.925 11.392 1.00 86.25 117 VAL A O 1
ATOM 872 N N . MET A 1 118 ? 1.326 11.143 11.199 1.00 85.06 118 MET A N 1
ATOM 873 C CA . MET A 1 118 ? 1.835 11.529 12.518 1.00 85.06 118 MET A CA 1
ATOM 874 C C . MET A 1 118 ? 0.701 12.091 13.382 1.00 85.06 118 MET A C 1
ATOM 876 O O . MET A 1 118 ? -0.279 12.616 12.854 1.00 85.06 118 MET A O 1
ATOM 880 N N . ILE A 1 119 ? 0.828 11.940 14.701 1.00 84.12 119 ILE A N 1
ATOM 881 C CA . ILE A 1 119 ? -0.123 12.479 15.676 1.00 84.12 119 ILE A CA 1
ATOM 882 C C . ILE A 1 119 ? 0.376 13.851 16.121 1.00 84.12 119 ILE A C 1
ATOM 884 O O . ILE A 1 119 ? 1.408 13.956 16.778 1.00 84.12 119 ILE A O 1
ATOM 888 N N . ASP A 1 120 ? -0.403 14.882 15.818 1.00 88.75 120 ASP A N 1
ATOM 889 C CA . ASP A 1 120 ? -0.210 16.218 16.371 1.00 88.75 120 ASP A CA 1
ATOM 890 C C . ASP A 1 120 ? -0.968 16.342 17.699 1.00 88.75 120 ASP A C 1
ATOM 892 O O . ASP A 1 120 ? -2.037 15.746 17.869 1.00 88.75 120 ASP A O 1
ATOM 896 N N . LYS A 1 121 ? -0.496 17.192 18.615 1.00 88.00 121 LYS A N 1
ATOM 897 C CA . LYS A 1 121 ? -1.197 17.509 19.875 1.00 88.00 121 LYS A CA 1
ATOM 898 C C . LYS A 1 121 ? -2.715 17.770 19.711 1.00 88.00 121 LYS A C 1
ATOM 900 O O . LYS A 1 121 ? -3.495 17.113 20.395 1.00 88.00 121 LYS A O 1
ATOM 905 N N . PRO A 1 122 ? -3.186 18.600 18.753 1.00 89.81 122 PRO A N 1
ATOM 906 C CA . PRO A 1 122 ? -4.624 18.803 18.542 1.00 89.81 122 PRO A CA 1
ATOM 907 C C . PRO A 1 122 ? -5.368 17.571 18.001 1.00 89.81 122 PRO A C 1
ATOM 909 O O . PRO A 1 122 ? -6.585 17.474 18.139 1.00 89.81 122 PRO A O 1
ATOM 912 N N . THR A 1 123 ? -4.691 16.637 17.327 1.00 86.88 123 THR A N 1
ATOM 913 C CA . THR A 1 123 ? -5.318 15.371 16.900 1.00 86.88 123 THR A CA 1
ATOM 914 C C . THR A 1 123 ? -5.450 14.404 18.071 1.00 86.88 123 THR A C 1
ATOM 916 O O . THR A 1 123 ? -6.479 13.745 18.196 1.00 86.88 123 THR A O 1
ATOM 919 N N . TYR A 1 124 ? -4.457 14.380 18.962 1.00 89.19 124 TYR A N 1
ATOM 920 C CA . TYR A 1 124 ? -4.449 13.548 20.160 1.00 89.19 124 TYR A CA 1
ATOM 921 C C . TYR A 1 124 ? -5.587 13.913 21.119 1.00 89.19 124 TYR A C 1
ATOM 923 O O . TYR A 1 124 ? -6.385 13.054 21.493 1.00 89.19 124 TYR A O 1
ATOM 931 N N . ASP A 1 125 ? -5.737 15.204 21.421 1.00 89.56 125 ASP A N 1
ATOM 932 C CA . ASP A 1 125 ? -6.793 15.684 22.318 1.00 89.56 125 ASP A CA 1
ATOM 933 C C . ASP A 1 125 ? -8.199 15.415 21.754 1.00 89.56 125 ASP A C 1
ATOM 935 O O . ASP A 1 125 ? -9.142 15.165 22.507 1.00 89.56 125 ASP A O 1
ATOM 939 N N . ARG A 1 126 ? -8.347 15.430 20.420 1.00 88.06 126 ARG A N 1
ATOM 940 C CA . ARG A 1 126 ? -9.596 15.051 19.743 1.00 88.06 126 ARG A CA 1
ATOM 941 C C . ARG A 1 126 ? -9.875 13.558 19.842 1.00 88.06 126 ARG A C 1
ATOM 943 O O . ARG A 1 126 ? -11.008 13.189 20.125 1.00 88.06 126 ARG A O 1
ATOM 950 N N . ILE A 1 127 ? -8.863 12.705 19.663 1.00 88.75 127 ILE A N 1
ATOM 951 C CA . ILE A 1 127 ? -9.008 11.247 19.801 1.00 88.75 127 ILE A CA 1
ATOM 952 C C . ILE A 1 127 ? -9.537 10.893 21.197 1.00 88.75 127 ILE A C 1
ATOM 954 O O . ILE A 1 127 ? -10.517 10.160 21.306 1.00 88.75 127 ILE A O 1
ATOM 958 N N . LEU A 1 128 ? -8.941 11.449 22.254 1.00 88.00 128 LEU A N 1
ATOM 959 C CA . LEU A 1 128 ? -9.342 11.147 23.632 1.00 88.00 128 LEU A CA 1
ATOM 960 C C . LEU A 1 128 ? -10.769 11.608 23.964 1.00 88.00 128 LEU A C 1
ATOM 962 O O . LEU A 1 128 ? -11.462 10.957 24.737 1.00 88.00 128 LEU A O 1
ATOM 966 N N . LYS A 1 129 ? -11.227 12.722 23.383 1.00 88.12 129 LYS A N 1
ATOM 967 C CA . LYS A 1 129 ? -12.563 13.272 23.658 1.00 88.12 129 LYS A CA 1
ATOM 968 C C . LYS A 1 129 ? -13.653 12.656 22.790 1.00 88.12 129 LYS A C 1
ATOM 970 O O . LYS A 1 129 ? -14.738 12.374 23.283 1.00 88.12 129 LYS A O 1
ATOM 975 N N . GLU A 1 130 ? -13.394 12.478 21.497 1.00 88.44 130 GLU A N 1
ATOM 976 C CA . GLU A 1 130 ? -14.420 12.087 20.528 1.00 88.44 130 GLU A CA 1
ATOM 977 C C . GLU A 1 130 ? -14.630 10.572 20.485 1.00 88.44 130 GLU A C 1
ATOM 979 O O . GLU A 1 130 ? -15.771 10.117 20.402 1.00 88.44 130 GLU A O 1
ATOM 984 N N . VAL A 1 131 ? -13.566 9.768 20.578 1.00 86.38 131 VAL A N 1
ATOM 985 C CA . VAL A 1 131 ? -13.670 8.313 20.376 1.00 86.38 131 VAL A CA 1
ATOM 986 C C . VAL A 1 131 ? -14.569 7.614 21.409 1.00 86.38 131 VAL A C 1
ATOM 988 O O . VAL A 1 131 ? -15.390 6.797 20.985 1.00 86.38 131 VAL A O 1
ATOM 991 N N . PRO A 1 132 ? -14.528 7.943 22.716 1.00 86.12 132 PRO A N 1
ATOM 992 C CA . PRO A 1 132 ? -15.420 7.332 23.708 1.00 86.12 132 PRO A CA 1
ATOM 993 C C . PRO A 1 132 ? -16.899 7.712 23.540 1.00 86.12 132 PRO A C 1
ATOM 995 O O . PRO A 1 132 ? -17.776 7.055 24.092 1.00 86.12 132 PRO A O 1
ATOM 998 N N . THR A 1 133 ? -17.217 8.760 22.773 1.00 88.00 133 THR A N 1
ATOM 999 C CA . THR A 1 133 ? -18.618 9.133 22.511 1.00 88.00 133 THR A CA 1
ATOM 1000 C C . THR A 1 133 ? -19.280 8.217 21.484 1.00 88.00 133 THR A C 1
ATOM 1002 O O . THR A 1 133 ? -20.507 8.073 21.472 1.00 88.00 133 THR A O 1
ATOM 1005 N N . PHE A 1 134 ? -18.485 7.564 20.632 1.00 87.06 134 PHE A N 1
ATOM 1006 C CA . PHE A 1 134 ? -19.003 6.753 19.544 1.00 87.06 134 PHE A CA 1
ATOM 1007 C C . PHE A 1 134 ? -19.611 5.447 20.057 1.00 87.06 134 PHE A C 1
ATOM 1009 O O . PHE A 1 134 ? -19.002 4.676 20.798 1.00 87.06 134 PHE A O 1
ATOM 1016 N N . ARG A 1 135 ? -20.835 5.158 19.603 1.00 87.06 135 ARG A N 1
ATOM 1017 C CA . ARG A 1 135 ? -21.501 3.879 19.885 1.00 87.06 135 ARG A CA 1
ATOM 1018 C C . ARG A 1 135 ? -20.808 2.712 19.178 1.00 87.06 135 ARG A C 1
ATOM 1020 O O . ARG A 1 135 ? -20.695 1.633 19.742 1.00 87.06 135 ARG A O 1
ATOM 1027 N N . PHE A 1 136 ? -20.371 2.927 17.942 1.00 88.38 136 PHE A N 1
ATOM 1028 C CA . PHE A 1 136 ? -19.652 1.943 17.143 1.00 88.38 136 PHE A CA 1
ATOM 1029 C C . PHE A 1 136 ? -18.238 2.466 16.919 1.00 88.38 136 PHE A C 1
ATOM 1031 O O . PHE A 1 136 ? -18.073 3.578 16.421 1.00 88.38 136 PHE A O 1
ATOM 1038 N N . ILE A 1 137 ? -17.233 1.689 17.317 1.00 90.12 137 ILE A N 1
ATOM 1039 C CA . ILE A 1 137 ? -15.821 2.058 17.216 1.00 90.12 137 ILE A CA 1
ATOM 1040 C C . ILE A 1 137 ? -15.108 0.981 16.400 1.00 90.12 137 ILE A C 1
ATOM 1042 O O . ILE A 1 137 ? -15.096 -0.199 16.752 1.00 90.12 137 ILE A O 1
ATOM 1046 N N . SER A 1 138 ? -14.518 1.398 15.283 1.00 89.94 138 SER A N 1
ATOM 1047 C CA . SER A 1 138 ? -13.706 0.551 14.412 1.00 89.94 138 SER A CA 1
ATOM 1048 C C . SER A 1 138 ? -12.672 1.392 13.662 1.00 89.94 138 SER A C 1
ATOM 1050 O O . SER A 1 138 ? -12.757 2.622 13.611 1.00 89.94 138 SER A O 1
ATOM 1052 N N . GLN A 1 139 ? -11.690 0.723 13.055 1.00 89.31 139 GLN A N 1
ATOM 1053 C CA . GLN A 1 139 ? -10.627 1.384 12.294 1.00 89.31 139 GLN A CA 1
ATOM 1054 C C . GLN A 1 139 ? -11.157 2.282 11.157 1.00 89.31 139 GLN A C 1
ATOM 1056 O O . GLN A 1 139 ? -10.596 3.349 10.933 1.00 89.31 139 GLN A O 1
ATOM 1061 N N . SER A 1 140 ? -12.245 1.908 10.472 1.00 89.56 140 SER A N 1
ATOM 1062 C CA . SER A 1 140 ? -12.806 2.694 9.360 1.00 89.56 140 SER A CA 1
ATOM 1063 C C . SER A 1 140 ? -13.417 4.017 9.822 1.00 89.56 140 SER A C 1
ATOM 1065 O O . SER A 1 140 ? -13.202 5.044 9.189 1.00 89.56 140 SER A O 1
ATOM 1067 N N . ILE A 1 141 ? -14.098 4.024 10.969 1.00 89.75 141 ILE A N 1
ATOM 1068 C CA . ILE A 1 141 ? -14.733 5.232 11.522 1.00 89.75 141 ILE A CA 1
ATOM 1069 C C . ILE A 1 141 ? -13.683 6.262 11.932 1.00 89.75 141 ILE A C 1
ATOM 1071 O O . ILE A 1 141 ? -13.859 7.457 11.704 1.00 89.75 141 ILE A O 1
ATOM 1075 N N . LEU A 1 142 ? -12.570 5.802 12.509 1.00 88.25 142 LEU A N 1
ATOM 1076 C CA . LEU A 1 142 ? -11.452 6.670 12.881 1.00 88.25 142 LEU A CA 1
ATOM 1077 C C . LEU A 1 142 ? -10.801 7.297 11.640 1.00 88.25 142 LEU A C 1
ATOM 1079 O O . LEU A 1 142 ? -10.482 8.485 11.652 1.00 88.25 142 LEU A O 1
ATOM 1083 N N . ILE A 1 143 ? -10.661 6.531 10.554 1.00 89.25 143 ILE A N 1
ATOM 1084 C CA . ILE A 1 143 ? -10.137 7.035 9.276 1.00 89.25 143 ILE A CA 1
ATOM 1085 C C . ILE A 1 143 ? -11.077 8.096 8.681 1.00 89.25 143 ILE A C 1
ATOM 1087 O O . ILE A 1 143 ? -10.609 9.130 8.205 1.00 89.25 143 ILE A O 1
ATOM 1091 N N . GLU A 1 144 ? -12.392 7.880 8.734 1.00 87.38 144 GLU A N 1
ATOM 1092 C CA . GLU A 1 144 ? -13.388 8.806 8.179 1.00 87.38 144 GLU A CA 1
ATOM 1093 C C . GLU A 1 144 ? -13.535 10.096 8.997 1.00 87.38 144 GLU A C 1
ATOM 1095 O O . GLU A 1 144 ? -13.545 11.190 8.431 1.00 87.38 144 GLU A O 1
ATOM 1100 N N . ARG A 1 145 ? -13.638 9.987 10.327 1.00 86.00 145 ARG A N 1
ATOM 1101 C CA . ARG A 1 145 ? -13.921 11.128 11.215 1.00 86.00 145 ARG A CA 1
ATOM 1102 C C . ARG A 1 145 ? -12.677 11.940 11.543 1.00 86.00 145 ARG A C 1
ATOM 1104 O O . ARG A 1 145 ? -12.695 13.164 11.444 1.00 86.00 145 ARG A O 1
ATOM 1111 N N . LEU A 1 146 ? -11.591 11.261 11.909 1.00 86.19 146 LEU A N 1
ATOM 1112 C CA . LEU A 1 146 ? -10.373 11.906 12.404 1.00 86.19 146 LEU A CA 1
ATOM 1113 C C . LEU A 1 146 ? -9.318 12.088 11.310 1.00 86.19 146 LEU A C 1
ATOM 1115 O O . LEU A 1 146 ? -8.304 12.740 11.548 1.00 86.19 146 LEU A O 1
ATOM 1119 N N . LYS A 1 147 ? -9.562 11.553 10.104 1.00 87.06 147 LYS A N 1
ATOM 1120 C CA . LYS A 1 147 ? -8.648 11.626 8.952 1.00 87.06 147 LYS A CA 1
ATOM 1121 C C . LYS A 1 147 ? -7.240 11.103 9.273 1.00 87.06 147 LYS A C 1
ATOM 1123 O O . LYS A 1 147 ? -6.259 11.566 8.695 1.00 87.06 147 LYS A O 1
ATOM 1128 N N . VAL A 1 148 ? -7.135 10.123 10.169 1.00 89.12 148 VAL A N 1
ATOM 1129 C CA . VAL A 1 148 ? -5.871 9.474 10.557 1.00 89.12 148 VAL A CA 1
ATOM 1130 C C . VAL A 1 148 ? -5.643 8.185 9.775 1.00 89.12 148 VAL A C 1
ATOM 1132 O O . VAL A 1 148 ? -6.588 7.553 9.307 1.00 89.12 148 VAL A O 1
ATOM 1135 N N . ASN A 1 149 ? -4.382 7.777 9.635 1.00 91.25 149 ASN A N 1
ATOM 1136 C CA . ASN A 1 149 ? -4.033 6.509 9.000 1.00 91.25 149 ASN A CA 1
ATOM 1137 C C . ASN A 1 149 ? -4.527 5.303 9.832 1.00 91.25 149 ASN A C 1
ATOM 1139 O O . ASN A 1 149 ? -4.594 5.351 11.062 1.00 91.25 149 ASN A O 1
ATOM 1143 N N . GLY A 1 150 ? -4.815 4.183 9.165 1.00 89.12 150 GLY A N 1
ATOM 1144 C CA . GLY A 1 150 ? -5.280 2.949 9.801 1.00 89.12 150 GLY A CA 1
ATOM 1145 C C . GLY A 1 150 ? -4.277 2.351 10.795 1.00 89.12 150 GLY A C 1
ATOM 1146 O O . GLY A 1 150 ? -4.684 1.736 11.778 1.00 89.12 150 GLY A O 1
ATOM 1147 N N . SER A 1 151 ? -2.972 2.566 10.598 1.00 89.38 151 SER A N 1
ATOM 1148 C CA . SER A 1 151 ? -1.943 2.170 11.571 1.00 89.38 151 SER A CA 1
ATOM 1149 C C . SER A 1 151 ? -2.113 2.903 12.904 1.00 89.38 151 SER A C 1
ATOM 1151 O O . SER A 1 151 ? -2.166 2.258 13.951 1.00 89.38 151 SER A O 1
ATOM 1153 N N . LEU A 1 152 ? -2.275 4.229 12.860 1.00 89.12 152 LEU A N 1
ATOM 1154 C CA . LEU A 1 152 ? -2.524 5.059 14.038 1.00 89.12 152 LEU A CA 1
ATOM 1155 C C . LEU A 1 152 ? -3.864 4.724 14.684 1.00 89.12 152 LEU A C 1
ATOM 1157 O O . LEU A 1 152 ? -3.928 4.601 15.902 1.00 89.12 152 LEU A O 1
ATOM 1161 N N . ALA A 1 153 ? -4.910 4.493 13.886 1.00 90.25 153 ALA A N 1
ATOM 1162 C CA . ALA A 1 153 ? -6.216 4.085 14.398 1.00 90.25 153 ALA A CA 1
ATOM 1163 C C . ALA A 1 153 ? -6.125 2.799 15.244 1.00 90.25 153 ALA A C 1
ATOM 1165 O O . ALA A 1 153 ? -6.697 2.731 16.329 1.00 90.25 153 ALA A O 1
ATOM 1166 N N . ARG A 1 154 ? -5.345 1.798 14.807 1.00 89.88 154 ARG A N 1
ATOM 1167 C CA . ARG A 1 154 ? -5.115 0.564 15.586 1.00 89.88 154 ARG A CA 1
ATOM 1168 C C . ARG A 1 154 ? -4.307 0.794 16.860 1.00 89.88 154 ARG A C 1
ATOM 1170 O O . ARG A 1 154 ? -4.468 0.044 17.820 1.00 89.88 154 ARG A O 1
ATOM 1177 N N . VAL A 1 155 ? -3.384 1.753 16.861 1.00 90.50 155 VAL A N 1
ATOM 1178 C CA . VAL A 1 155 ? -2.621 2.113 18.068 1.00 90.50 155 VAL A CA 1
ATOM 1179 C C . VAL A 1 155 ? -3.519 2.858 19.055 1.00 90.50 155 VAL A C 1
ATOM 1181 O O . VAL A 1 155 ? -3.544 2.499 20.226 1.00 90.50 155 VAL A O 1
ATOM 1184 N N . ALA A 1 156 ? -4.319 3.812 18.575 1.00 89.25 156 ALA A N 1
ATOM 1185 C CA . ALA A 1 156 ? -5.269 4.566 19.384 1.00 89.25 156 ALA A CA 1
ATOM 1186 C C . ALA A 1 156 ? -6.305 3.653 20.052 1.00 89.25 156 ALA A C 1
ATOM 1188 O O . ALA A 1 156 ? -6.532 3.764 21.250 1.00 89.25 156 ALA A O 1
ATOM 1189 N N . ILE A 1 157 ? -6.872 2.692 19.314 1.00 90.06 157 ILE A N 1
ATOM 1190 C CA . ILE A 1 157 ? -7.810 1.712 19.880 1.00 90.06 157 ILE A CA 1
ATOM 1191 C C . ILE A 1 157 ? -7.150 0.893 20.998 1.00 90.06 157 ILE A C 1
ATOM 1193 O O . ILE A 1 157 ? -7.743 0.739 22.059 1.00 90.06 157 ILE A O 1
ATOM 1197 N N . ARG A 1 158 ? -5.912 0.414 20.801 1.00 89.38 158 ARG A N 1
ATOM 1198 C CA . ARG A 1 158 ? -5.174 -0.329 21.839 1.00 89.38 158 ARG A CA 1
ATOM 1199 C C . ARG A 1 158 ? -4.886 0.521 23.078 1.00 89.38 158 ARG A C 1
ATOM 1201 O O . ARG A 1 158 ? -4.924 0.001 24.187 1.00 89.38 158 ARG A O 1
ATOM 1208 N N . HIS A 1 159 ? -4.603 1.810 22.895 1.00 90.62 159 HIS A N 1
ATOM 1209 C CA . HIS A 1 159 ? -4.399 2.743 24.002 1.00 90.62 159 HIS A CA 1
ATOM 1210 C C . HIS A 1 159 ? -5.688 2.950 24.803 1.00 90.62 159 HIS A C 1
ATOM 1212 O O . HIS A 1 159 ? -5.695 2.779 26.015 1.00 90.62 159 HIS A O 1
ATOM 1218 N N . LEU A 1 160 ? -6.793 3.222 24.109 1.00 87.88 160 LEU A N 1
ATOM 1219 C CA . LEU A 1 160 ? -8.098 3.468 24.721 1.00 87.88 160 LEU A CA 1
ATOM 1220 C C . LEU A 1 160 ? -8.701 2.208 25.365 1.00 87.88 160 LEU A C 1
ATOM 1222 O O . LEU A 1 160 ? -9.429 2.305 26.352 1.00 87.88 160 LEU A O 1
ATOM 1226 N N . GLU A 1 161 ? -8.385 1.024 24.833 1.00 86.88 161 GLU A N 1
ATOM 1227 C CA . GLU A 1 161 ? -8.692 -0.262 25.469 1.00 86.88 161 GLU A CA 1
ATOM 1228 C C . GLU A 1 161 ? -7.879 -0.447 26.758 1.00 86.88 161 GLU A C 1
ATOM 1230 O O . GLU A 1 161 ? -8.442 -0.837 27.778 1.00 86.88 161 GLU A O 1
ATOM 1235 N N . LYS A 1 162 ? -6.579 -0.111 26.750 1.00 88.06 162 LYS A N 1
ATOM 1236 C CA . LYS A 1 162 ? -5.719 -0.174 27.946 1.00 88.06 162 LYS A CA 1
ATOM 1237 C C . LYS A 1 162 ? -6.174 0.797 29.041 1.00 88.06 162 LYS A C 1
ATOM 1239 O O . LYS A 1 162 ? -6.088 0.466 30.217 1.00 88.06 162 LYS A O 1
ATOM 1244 N N . GLU A 1 163 ? -6.663 1.971 28.657 1.00 86.25 163 GLU A N 1
ATOM 1245 C CA . GLU A 1 163 ? -7.235 2.968 29.571 1.00 86.25 163 GLU A CA 1
ATOM 1246 C C . GLU A 1 163 ? -8.668 2.630 30.020 1.00 86.25 163 GLU A C 1
ATOM 1248 O O . GLU A 1 163 ? -9.216 3.314 30.880 1.00 86.25 163 GLU A O 1
ATOM 1253 N N . GLY A 1 164 ? -9.297 1.592 29.454 1.00 83.94 164 GLY A N 1
ATOM 1254 C CA . GLY A 1 164 ? -10.638 1.143 29.843 1.00 83.94 164 GLY A CA 1
ATOM 1255 C C . GLY A 1 164 ? -11.787 2.051 29.386 1.00 83.94 164 GLY A C 1
ATOM 1256 O O . GLY A 1 164 ? -12.930 1.861 29.801 1.00 83.94 164 GLY A O 1
ATOM 1257 N N . GLN A 1 165 ? -11.529 3.022 28.506 1.00 83.44 165 GLN A N 1
ATOM 1258 C CA . GLN A 1 165 ? -12.562 3.929 27.979 1.00 83.44 165 GLN A CA 1
ATOM 1259 C C . GLN A 1 165 ? -13.472 3.250 26.943 1.00 83.44 165 GLN A C 1
ATOM 1261 O O . GLN A 1 165 ? -14.550 3.744 26.605 1.00 83.44 165 GLN A O 1
ATOM 1266 N N . ILE A 1 166 ? -13.034 2.110 26.412 1.00 87.69 166 ILE A N 1
ATOM 1267 C CA . ILE A 1 166 ? -13.693 1.393 25.330 1.00 87.69 166 ILE A CA 1
ATOM 1268 C C . ILE A 1 166 ? -13.777 -0.088 25.688 1.00 87.69 166 ILE A C 1
ATOM 1270 O O . ILE A 1 166 ? -12.806 -0.693 26.136 1.00 87.69 166 ILE A O 1
ATOM 1274 N N . LYS A 1 167 ? -14.940 -0.693 25.437 1.00 87.19 167 LYS A N 1
ATOM 1275 C CA . LYS A 1 167 ? -15.183 -2.121 25.631 1.00 87.19 167 LYS A CA 1
ATOM 1276 C C . LYS A 1 167 ? -15.104 -2.865 24.303 1.00 87.19 167 LYS A C 1
ATOM 1278 O O . LYS A 1 167 ? -15.719 -2.485 23.304 1.00 87.19 167 LYS A O 1
ATOM 1283 N N . ARG A 1 168 ? -14.367 -3.970 24.308 1.00 86.50 168 ARG A N 1
ATOM 1284 C CA . ARG A 1 168 ? -14.322 -4.919 23.193 1.00 86.50 168 ARG A CA 1
ATOM 1285 C C . ARG A 1 168 ? -15.636 -5.688 23.053 1.00 86.50 168 ARG A C 1
ATOM 1287 O O . ARG A 1 168 ? -16.173 -6.158 24.053 1.00 86.50 168 ARG A O 1
ATOM 1294 N N . ILE A 1 169 ? -16.116 -5.845 21.817 1.00 87.06 169 ILE A N 1
ATOM 1295 C CA . ILE A 1 169 ? -17.269 -6.704 21.500 1.00 87.06 169 ILE A CA 1
ATOM 1296 C C . ILE A 1 169 ? -16.796 -7.925 20.711 1.00 87.06 169 ILE A C 1
ATOM 1298 O O . ILE A 1 169 ? -16.917 -9.047 21.189 1.00 87.06 169 ILE A O 1
ATOM 1302 N N . ILE A 1 170 ? -16.235 -7.710 19.516 1.00 87.81 170 ILE A N 1
ATOM 1303 C CA . ILE A 1 170 ? -15.819 -8.785 18.605 1.00 87.81 170 ILE A CA 1
ATOM 1304 C C . ILE A 1 170 ? -14.358 -8.580 18.229 1.00 87.81 170 ILE A C 1
ATOM 1306 O O . ILE A 1 170 ? -13.955 -7.487 17.825 1.00 87.81 170 ILE A O 1
ATOM 1310 N N . HIS A 1 171 ? -13.580 -9.652 18.356 1.00 84.19 171 HIS A N 1
ATOM 1311 C CA . HIS A 1 171 ? -12.192 -9.722 17.922 1.00 84.19 171 HIS A CA 1
ATOM 1312 C C . HIS A 1 171 ? -12.054 -10.786 16.837 1.00 84.19 171 HIS A C 1
ATOM 1314 O O . HIS A 1 171 ? -12.142 -11.980 17.105 1.00 84.19 171 HIS A O 1
ATOM 1320 N N . HIS A 1 172 ? -11.827 -10.341 15.605 1.00 87.12 172 HIS A N 1
ATOM 1321 C CA . HIS A 1 172 ? -11.461 -11.193 14.485 1.00 87.12 172 HIS A CA 1
ATOM 1322 C C . HIS A 1 172 ? -10.308 -10.540 13.718 1.00 87.12 172 HIS A C 1
ATOM 1324 O O . HIS A 1 172 ? -10.194 -9.315 13.682 1.00 87.12 172 HIS A O 1
ATOM 1330 N N . HIS A 1 173 ? -9.457 -11.339 13.070 1.00 82.06 173 HIS A N 1
ATOM 1331 C CA . HIS A 1 173 ? -8.273 -10.823 12.371 1.00 82.06 173 HIS A CA 1
ATOM 1332 C C . HIS A 1 173 ? -8.617 -9.788 11.278 1.00 82.06 173 HIS A C 1
ATOM 1334 O O . HIS A 1 173 ? -7.835 -8.875 11.021 1.00 82.06 173 HIS A O 1
ATOM 1340 N N . GLY A 1 174 ? -9.793 -9.911 10.652 1.00 79.12 174 GLY A N 1
ATOM 1341 C CA . GLY A 1 174 ? -10.271 -8.985 9.619 1.00 79.12 174 GLY A CA 1
ATOM 1342 C C . GLY A 1 174 ? -11.075 -7.794 10.147 1.00 79.12 174 GLY A C 1
ATOM 1343 O O . GLY A 1 174 ? -11.167 -6.773 9.465 1.00 79.12 174 GLY A O 1
ATOM 1344 N N . GLN A 1 175 ? -11.659 -7.897 11.346 1.00 82.56 175 GLN A N 1
ATOM 1345 C CA . GLN A 1 175 ? -12.536 -6.859 11.880 1.00 82.56 175 GLN A CA 1
ATOM 1346 C C . GLN A 1 175 ? -12.457 -6.782 13.404 1.00 82.56 175 GLN A C 1
ATOM 1348 O O . GLN A 1 175 ? -12.724 -7.746 14.120 1.00 82.56 175 GLN A O 1
ATOM 1353 N N . LEU A 1 176 ? -12.121 -5.588 13.879 1.00 85.81 176 LEU A N 1
ATOM 1354 C CA . LEU A 1 176 ? -12.072 -5.239 15.289 1.00 85.81 176 LEU A CA 1
ATOM 1355 C C . LEU A 1 176 ? -13.232 -4.291 15.589 1.00 85.81 176 LEU A C 1
ATOM 1357 O O . LEU A 1 176 ? -13.300 -3.201 15.010 1.00 85.81 176 LEU A O 1
ATOM 1361 N N . ILE A 1 177 ? -14.149 -4.728 16.452 1.00 90.25 177 ILE A N 1
ATOM 1362 C CA . ILE A 1 177 ? -15.348 -3.971 16.818 1.00 90.25 177 ILE A CA 1
ATOM 1363 C C . ILE A 1 177 ? -15.342 -3.695 18.312 1.00 90.25 177 ILE A C 1
ATOM 1365 O O . ILE A 1 177 ? -15.283 -4.605 19.146 1.00 90.25 177 ILE A O 1
ATOM 1369 N N . TYR A 1 178 ? -15.494 -2.417 18.620 1.00 90.94 178 TYR A N 1
ATOM 1370 C CA . TYR A 1 178 ? -15.534 -1.893 19.964 1.00 90.94 178 TYR A CA 1
ATOM 1371 C C . TYR A 1 178 ? -16.766 -0.999 20.165 1.00 90.94 178 TYR A C 1
ATOM 1373 O O . TYR A 1 178 ? -17.356 -0.490 19.209 1.00 90.94 178 TYR A O 1
ATOM 1381 N N . THR A 1 179 ? -17.143 -0.797 21.423 1.00 89.38 179 THR A N 1
ATOM 1382 C CA . THR A 1 179 ? -18.191 0.135 21.861 1.00 89.38 179 THR A CA 1
ATOM 1383 C C . THR A 1 179 ? -17.658 0.996 22.994 1.00 89.38 179 THR A C 1
ATOM 1385 O O . THR A 1 179 ? -16.758 0.572 23.719 1.00 89.38 179 THR A O 1
ATOM 1388 N N . ARG A 1 180 ? -18.223 2.190 23.184 1.00 86.50 180 ARG A N 1
ATOM 1389 C CA . ARG A 1 180 ? -17.950 3.007 24.374 1.00 86.50 180 ARG A CA 1
ATOM 1390 C C . ARG A 1 180 ? -18.126 2.202 25.662 1.00 86.50 180 ARG A C 1
ATOM 1392 O O . ARG A 1 180 ? -19.026 1.353 25.724 1.00 86.50 180 ARG A O 1
ATOM 1399 N N . SER A 1 181 ? -17.309 2.469 26.680 1.00 81.25 181 SER A N 1
ATOM 1400 C CA . SER A 1 181 ? -17.595 1.944 28.013 1.00 81.25 181 SER A CA 1
ATOM 1401 C C . SER A 1 181 ? -18.852 2.631 28.557 1.00 81.25 181 SER A C 1
ATOM 1403 O O . SER A 1 181 ? -19.035 3.843 28.448 1.00 81.25 181 SER A O 1
ATOM 1405 N N . THR A 1 182 ? -19.787 1.841 29.074 1.00 74.06 182 THR A N 1
ATOM 1406 C CA . THR A 1 182 ? -20.836 2.361 29.942 1.00 74.06 182 THR A CA 1
ATOM 1407 C C . THR A 1 182 ? -20.255 2.311 31.341 1.00 74.06 182 THR A C 1
ATOM 1409 O O . THR A 1 182 ? -19.977 1.227 31.848 1.00 74.06 182 THR A O 1
ATOM 1412 N N . THR A 1 183 ? -20.025 3.464 31.962 1.00 57.75 183 THR A N 1
ATOM 1413 C CA . THR A 1 183 ? -19.866 3.567 33.415 1.00 57.75 183 THR A CA 1
ATOM 1414 C C . THR A 1 183 ? -21.201 3.204 34.064 1.00 57.75 183 THR A C 1
ATOM 1416 O O . THR A 1 183 ? -21.960 4.048 34.519 1.00 57.75 183 THR A O 1
ATOM 1419 N N . SER A 1 184 ? -21.524 1.920 34.025 1.00 44.41 184 SER A N 1
ATOM 1420 C CA . SER A 1 184 ? -22.476 1.262 34.900 1.00 44.41 184 SER A CA 1
ATOM 1421 C C . SER A 1 184 ? -21.609 0.365 35.765 1.00 44.41 184 SER A C 1
ATOM 1423 O O . SER A 1 184 ? -21.211 -0.720 35.345 1.00 44.41 184 SER A O 1
ATOM 1425 N N . SER A 1 185 ? -21.192 0.933 36.893 1.00 41.59 185 SER A N 1
ATOM 1426 C CA . SER A 1 185 ? -20.709 0.191 38.046 1.00 41.59 185 SER A CA 1
ATOM 1427 C C . SER A 1 185 ? -21.779 -0.825 38.441 1.00 41.59 185 SER A C 1
ATOM 1429 O O . SER A 1 185 ? -22.849 -0.410 38.882 1.00 41.59 185 SER A O 1
ATOM 1431 N N . ASP A 1 186 ? -21.469 -2.100 38.250 1.00 32.56 186 ASP A N 1
ATOM 1432 C CA . ASP A 1 186 ? -22.016 -3.236 38.994 1.00 32.56 186 ASP A CA 1
ATOM 1433 C C . ASP A 1 186 ? -20.818 -4.035 39.518 1.00 32.56 186 ASP A C 1
ATOM 1435 O O . ASP A 1 186 ? -19.857 -4.228 38.728 1.00 32.56 186 ASP A O 1
#

Mean predicted aligned error: 17.8 Å

Solvent-accessible surface area (backbone atoms only — not comparable to full-atom values): 11351 Å² total; per-residue (Å²): 133,90,37,76,48,77,46,67,33,33,52,43,33,70,90,65,42,73,89,54,97,66,59,38,54,67,55,43,36,64,45,44,55,56,42,32,75,73,61,37,50,31,42,35,31,42,64,72,92,83,54,94,66,48,65,72,75,78,69,54,61,59,38,51,62,54,33,48,55,33,40,71,69,38,45,91,65,39,48,69,39,44,66,73,59,87,52,78,80,78,92,69,92,73,93,68,94,71,74,85,69,84,73,70,81,77,64,83,71,73,76,82,83,80,52,43,86,72,85,48,71,77,54,49,60,45,50,71,62,52,56,52,70,32,71,73,41,40,51,66,58,40,33,69,76,70,34,35,30,62,70,57,35,56,50,51,52,55,50,38,43,73,71,56,47,36,37,84,76,46,87,48,98,91,49,58,39,33,27,35,49,71,94,69,90,124

Sequence (186 aa):
MPLFLRISGTDWLEESLPNEPSWRIEDTVRLAPILAAHGVDFYDISSGGGHPAQKMNTLGAYQAHLSEAVKKAAGDKILVGAAKAKAAAPTSSSGGKAAKKKKWSKGKVKDKAQHAVMIDKPTYDRILKEVPTFRFISQSILIERLKVNGSLARVAIRHLEKEGQIKRIIHHHGQLIYTRSTTSSD

pLDDT: mean 77.11, std 15.92, range [30.23, 91.25]

InterPro domains:
  IPR004977 Small ribosomal subunit protein eS25 [PF03297] (85-180)
  IPR004977 Small ribosomal subunit protein eS25 [PTHR12850] (86-182)
  IPR013785 Aldolase-type TIM barrel [G3DSA:3.20.20.70] (1-99)

Secondary structure (DSSP, 8-state):
---EEEEES----TTT-TTS----HHHHHHHHHHHHHTT--EEEEE-S-S-TT-----SSSTTHHHHHHHHHHHGGGSEEEE----PPP--------------------------B-S--HHHHHHHHHHGGG-SSB-HHHHHHHH-B-HHHHHHHHHHHHHTTSEEEEEEETTEEEEEE------